Protein AF-A0A378WME3-F1 (afdb_monomer)

Nearest PDB structures (foldseek):
  2o1m-assembly1_A  TM=4.895E-01  e=8.293E-02  Bacillus subtilis
  6h20-assembly1_A  TM=3.999E-01  e=3.604E-02  Mycobacterium tuberculosis H37Rv
  2o1m-assembly2_B  TM=4.824E-01  e=1.299E-01  Bacillus subtilis
  4c0r-assembly1_A  TM=4.795E-01  e=1.908E-01  Streptococcus mutans
  4eq9-assembly1_A  TM=4.541E-01  e=3.187E-01  Streptococcus pneumoniae str. Canada MDR_19A

Radius of gyration: 25.71 Å; Cα contacts (8 Å, |Δi|>4): 220; chains: 1; bounding box: 62×49×94 Å

Sequence (208 aa):
MFPVAVLSVVAALLGLLYLDYVVDPQRNLHDFPIALVNQDVGETLGAPGQQKQVNFGDQVAEGLRSAVPADQIDLRALGLPEAQQQMQNGQVYGAVVIPSDFSKRLGILGVGSVIPGDIERPIITLMTNPRSGTYATQIVVRFGNEALPQINDKVGQQLIEQVRAQLTPAPGGPPAPNCPVRPASPSRNRYRFWCRSSIPCPADRARA

InterPro domains:
  IPR051328 Type VII Secretion & ABC Transporter Permease [PTHR43077] (4-164)

Structure (mmCIF, N/CA/C/O backbone):
data_AF-A0A378WME3-F1
#
_entry.id   AF-A0A378WME3-F1
#
loop_
_atom_site.group_PDB
_atom_site.id
_atom_site.type_symbol
_atom_site.label_atom_id
_atom_site.label_alt_id
_atom_site.label_comp_id
_atom_site.label_asym_id
_atom_site.label_entity_id
_atom_site.label_seq_id
_atom_site.pdbx_PDB_ins_code
_atom_site.Cartn_x
_atom_site.Cartn_y
_atom_site.Cartn_z
_atom_site.occupancy
_atom_site.B_iso_or_equiv
_atom_site.auth_seq_id
_atom_site.auth_comp_id
_atom_site.auth_asym_id
_atom_site.auth_atom_id
_atom_site.pdbx_PDB_model_num
ATOM 1 N N . MET A 1 1 ? 26.944 15.856 -46.352 1.00 71.25 1 MET A N 1
ATOM 2 C CA . MET A 1 1 ? 25.567 16.185 -45.912 1.00 71.25 1 MET A CA 1
ATOM 3 C C . MET A 1 1 ? 24.764 14.950 -45.509 1.00 71.25 1 MET A C 1
ATOM 5 O O . MET A 1 1 ? 24.291 14.923 -44.384 1.00 71.25 1 MET A O 1
ATOM 9 N N . PHE A 1 2 ? 24.672 13.906 -46.344 1.00 86.19 2 PHE A N 1
ATOM 10 C CA . PHE A 1 2 ? 23.934 12.667 -46.028 1.00 86.19 2 PHE A CA 1
ATOM 11 C C . PHE A 1 2 ? 24.264 12.003 -44.666 1.00 86.19 2 PHE A C 1
ATOM 13 O O . PHE A 1 2 ? 23.329 11.761 -43.908 1.00 86.19 2 PHE A O 1
ATOM 20 N N . PRO A 1 3 ? 25.538 11.778 -44.273 1.00 89.94 3 PRO A N 1
ATOM 21 C CA . PRO A 1 3 ? 25.836 11.125 -42.991 1.00 89.94 3 PRO A CA 1
ATOM 22 C C . PRO A 1 3 ? 25.416 11.963 -41.776 1.00 89.94 3 PRO A C 1
ATOM 24 O O . PRO A 1 3 ? 24.968 11.415 -40.777 1.00 89.94 3 PRO A O 1
ATOM 27 N N . VAL A 1 4 ? 25.498 13.294 -41.872 1.00 94.50 4 VAL A N 1
ATOM 28 C CA . VAL A 1 4 ? 25.067 14.200 -40.796 1.00 94.50 4 VAL A CA 1
ATOM 29 C C . VAL A 1 4 ? 23.548 14.164 -40.645 1.00 94.50 4 VAL A C 1
ATOM 31 O O . VAL A 1 4 ? 23.059 14.058 -39.529 1.00 94.50 4 VAL A O 1
ATOM 34 N N . ALA A 1 5 ? 22.805 14.172 -41.756 1.00 94.25 5 ALA A N 1
ATOM 35 C CA . ALA A 1 5 ? 21.347 14.077 -41.726 1.00 94.25 5 ALA A CA 1
ATOM 36 C C . ALA A 1 5 ? 20.870 12.758 -41.097 1.00 94.25 5 ALA A C 1
ATOM 38 O O . ALA A 1 5 ? 19.985 12.774 -40.245 1.00 94.25 5 ALA A O 1
ATOM 39 N N . VAL A 1 6 ? 21.497 11.629 -41.452 1.00 95.31 6 VAL A N 1
ATOM 40 C CA . VAL A 1 6 ? 21.189 10.323 -40.846 1.00 95.31 6 VAL A CA 1
ATOM 41 C C . VAL A 1 6 ? 21.463 10.342 -39.340 1.00 95.31 6 VAL A C 1
ATOM 43 O O . VAL A 1 6 ? 20.604 9.929 -38.566 1.00 95.31 6 VAL A O 1
ATOM 46 N N . LEU A 1 7 ? 22.608 10.879 -38.903 1.00 95.88 7 LEU A N 1
ATOM 47 C CA . LEU A 1 7 ? 22.937 10.985 -37.477 1.00 95.88 7 LEU A CA 1
ATOM 48 C C . LEU A 1 7 ? 21.955 11.877 -36.711 1.00 95.88 7 LEU A C 1
ATOM 50 O O . LEU A 1 7 ? 21.532 11.508 -35.620 1.00 95.88 7 LEU A O 1
ATOM 54 N N . SER A 1 8 ? 21.558 13.019 -37.276 1.00 95.12 8 SER A N 1
ATOM 55 C CA . SER A 1 8 ? 20.577 13.910 -36.652 1.00 95.12 8 SER A CA 1
ATOM 56 C C . SER A 1 8 ? 19.205 13.251 -36.513 1.00 95.12 8 SER A C 1
ATOM 58 O O . SER A 1 8 ? 18.577 13.381 -35.465 1.00 95.12 8 SER A O 1
ATOM 60 N N . VAL A 1 9 ? 18.757 12.506 -37.529 1.00 96.56 9 VAL A N 1
ATOM 61 C CA . VAL A 1 9 ? 17.487 11.766 -37.476 1.00 96.56 9 VAL A CA 1
ATOM 62 C C . VAL A 1 9 ? 17.547 10.659 -36.427 1.00 96.56 9 VAL A C 1
ATOM 64 O O . VAL A 1 9 ? 16.640 10.556 -35.608 1.00 96.56 9 VAL A O 1
ATOM 67 N N . VAL A 1 10 ? 18.625 9.871 -36.392 1.00 96.81 10 VAL A N 1
ATOM 68 C CA . VAL A 1 10 ? 18.798 8.813 -35.384 1.00 96.81 10 VAL A CA 1
ATOM 69 C C . VAL A 1 10 ? 18.865 9.401 -33.973 1.00 96.81 10 VAL A C 1
ATOM 71 O O . VAL A 1 10 ? 18.204 8.889 -33.074 1.00 96.81 10 VAL A O 1
ATOM 74 N N . ALA A 1 11 ? 19.598 10.499 -33.769 1.00 95.81 11 ALA A N 1
ATOM 75 C CA . ALA A 1 11 ? 19.679 11.170 -32.473 1.00 95.81 11 ALA A CA 1
ATOM 76 C C . ALA A 1 11 ? 18.316 11.719 -32.017 1.00 95.81 11 ALA A C 1
ATOM 78 O O . ALA A 1 11 ? 17.945 11.542 -30.858 1.00 95.81 11 ALA A O 1
ATOM 79 N N . ALA A 1 12 ? 17.546 12.332 -32.922 1.00 95.56 12 ALA A N 1
ATOM 80 C CA . ALA A 1 12 ? 16.195 12.802 -32.625 1.00 95.56 12 ALA A CA 1
ATOM 81 C C . ALA A 1 12 ? 15.245 11.639 -32.295 1.00 95.56 12 ALA A C 1
ATOM 83 O O . ALA A 1 12 ? 14.499 11.722 -31.324 1.00 95.56 12 ALA A O 1
ATOM 84 N N . LEU A 1 13 ? 15.311 10.536 -33.049 1.00 95.31 13 LEU A N 1
ATOM 85 C CA . LEU A 1 13 ? 14.522 9.330 -32.783 1.00 95.31 13 LEU A CA 1
ATOM 86 C C . LEU A 1 13 ? 14.859 8.715 -31.424 1.00 95.31 13 LEU A C 1
ATOM 88 O O . LEU A 1 13 ? 13.950 8.387 -30.672 1.00 95.31 13 LEU A O 1
ATOM 92 N N . LEU A 1 14 ? 16.143 8.604 -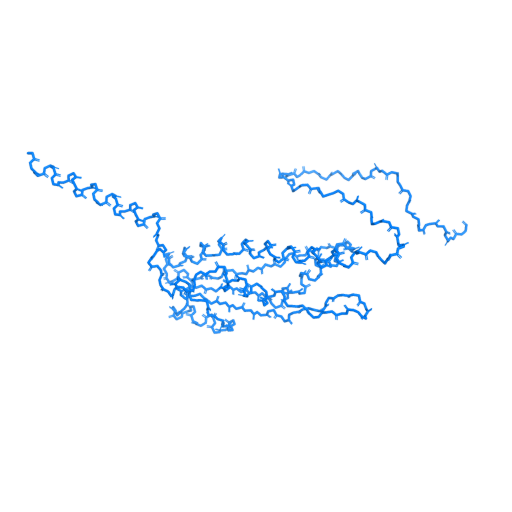31.075 1.00 94.75 14 LEU A N 1
ATOM 93 C CA . LEU A 1 14 ? 16.563 8.121 -29.758 1.00 94.75 14 LEU A CA 1
ATOM 94 C C . LEU A 1 14 ? 16.071 9.040 -28.634 1.00 94.75 14 LEU A C 1
ATOM 96 O O . LEU A 1 14 ? 15.616 8.547 -27.606 1.00 94.75 14 LEU A O 1
ATOM 100 N N . GLY A 1 15 ? 16.117 10.360 -28.838 1.00 94.06 15 GLY A N 1
ATOM 101 C CA . GLY A 1 15 ? 15.578 11.332 -27.886 1.00 94.06 15 GLY A CA 1
ATOM 102 C C . GLY A 1 15 ? 14.067 11.190 -27.688 1.00 94.06 15 GLY A C 1
ATOM 103 O O . GLY A 1 15 ? 13.598 11.204 -26.552 1.00 94.06 15 GLY A O 1
ATOM 104 N N . LEU A 1 16 ? 13.315 10.996 -28.775 1.00 92.50 16 LEU A N 1
ATOM 105 C CA . LEU A 1 16 ? 11.870 10.763 -28.725 1.00 92.50 16 LEU A CA 1
ATOM 106 C C . LEU A 1 16 ? 11.531 9.438 -28.036 1.00 92.50 16 LEU A C 1
ATOM 108 O O . LEU A 1 16 ? 10.687 9.433 -27.149 1.00 92.50 16 LEU A O 1
ATOM 112 N N . LEU A 1 17 ? 12.221 8.347 -28.382 1.00 86.94 17 LEU A N 1
ATOM 113 C CA . LEU A 1 17 ? 12.033 7.038 -27.744 1.00 86.94 17 LEU A CA 1
ATOM 114 C C . LEU A 1 17 ? 12.351 7.082 -26.244 1.00 86.94 17 LEU A C 1
ATOM 116 O O . LEU A 1 17 ? 11.631 6.496 -25.441 1.00 86.94 17 LEU A O 1
ATOM 120 N N . TYR A 1 18 ? 13.413 7.794 -25.854 1.00 87.12 18 TYR A N 1
ATOM 121 C CA . TYR A 1 18 ? 13.754 7.979 -24.446 1.00 87.12 18 TYR A CA 1
ATOM 122 C C . TYR A 1 18 ? 12.677 8.778 -23.704 1.00 87.12 18 TYR A C 1
ATOM 124 O O . TYR A 1 18 ? 12.271 8.385 -22.613 1.00 87.12 18 TYR A O 1
ATOM 132 N N . LEU A 1 19 ? 12.201 9.883 -24.288 1.00 85.75 19 LEU A N 1
ATOM 133 C CA . LEU A 1 19 ? 11.174 10.713 -23.664 1.00 85.75 19 LEU A CA 1
ATOM 134 C C . LEU A 1 19 ? 9.846 9.957 -23.533 1.00 85.75 19 LEU A C 1
ATOM 136 O O . LEU A 1 19 ? 9.232 10.015 -22.475 1.00 85.75 19 LEU A O 1
ATOM 140 N N . ASP A 1 20 ? 9.445 9.213 -24.562 1.00 80.88 20 ASP A N 1
ATOM 141 C CA . ASP A 1 20 ? 8.235 8.383 -24.556 1.00 80.88 20 ASP A CA 1
ATOM 142 C C . ASP A 1 20 ? 8.290 7.315 -23.450 1.00 80.88 20 ASP A C 1
ATOM 144 O O . ASP A 1 20 ? 7.384 7.221 -22.621 1.00 80.88 20 ASP A O 1
ATOM 148 N N . TYR A 1 21 ? 9.420 6.606 -23.334 1.00 74.75 21 TYR A N 1
ATOM 149 C CA . TYR A 1 21 ? 9.657 5.634 -22.261 1.00 74.75 21 TYR A CA 1
ATOM 150 C C . TYR A 1 21 ? 9.599 6.254 -20.853 1.00 74.75 21 TYR A C 1
ATOM 152 O O . TYR A 1 21 ? 9.127 5.623 -19.907 1.00 74.75 21 TYR A O 1
ATOM 160 N N . VAL A 1 22 ? 10.089 7.486 -20.686 1.00 73.88 22 VAL A N 1
ATOM 161 C CA . VAL A 1 22 ? 10.095 8.181 -19.387 1.00 73.88 22 VAL A CA 1
ATOM 162 C C . VAL A 1 22 ? 8.716 8.736 -19.020 1.00 73.88 22 VAL A C 1
ATOM 164 O O . VAL A 1 22 ? 8.388 8.790 -17.832 1.00 73.88 22 VAL A O 1
ATOM 167 N N . VAL A 1 23 ? 7.922 9.164 -20.006 1.00 73.06 23 VAL A N 1
ATOM 168 C CA . VAL A 1 23 ? 6.613 9.796 -19.783 1.00 73.06 23 VAL A CA 1
ATOM 169 C C . VAL A 1 23 ? 5.577 8.788 -19.293 1.00 73.06 23 VAL A C 1
ATOM 171 O O . VAL A 1 23 ? 4.808 9.126 -18.393 1.00 73.06 23 VAL A O 1
ATOM 174 N N . ASP A 1 24 ? 5.566 7.565 -19.826 1.00 64.69 24 ASP A N 1
ATOM 175 C CA . ASP A 1 24 ? 4.564 6.563 -19.449 1.00 64.69 24 ASP A CA 1
ATOM 176 C C . ASP A 1 24 ? 5.118 5.125 -19.457 1.00 64.69 24 ASP A C 1
ATOM 178 O O . ASP A 1 24 ? 4.789 4.315 -20.328 1.00 64.69 24 ASP A O 1
ATOM 182 N N . PRO A 1 25 ? 5.956 4.762 -18.467 1.00 61.66 25 PRO A N 1
ATOM 183 C CA . PRO A 1 25 ? 6.471 3.400 -18.348 1.00 61.66 25 PRO A CA 1
ATOM 184 C C . PRO A 1 25 ? 5.379 2.375 -17.984 1.00 61.66 25 PRO A C 1
ATOM 186 O O . PRO A 1 25 ? 5.650 1.176 -18.011 1.00 61.66 25 PRO A O 1
ATOM 189 N N . GLN A 1 26 ? 4.169 2.824 -17.618 1.00 61.88 26 GLN A N 1
ATOM 190 C CA . GLN A 1 26 ? 3.081 1.971 -17.128 1.00 61.88 26 GLN A CA 1
ATOM 191 C C . GLN A 1 26 ? 2.176 1.435 -18.236 1.00 61.88 26 GLN A C 1
ATOM 193 O O . GLN A 1 26 ? 1.565 0.389 -18.050 1.00 61.88 26 GLN A O 1
ATOM 198 N N . ARG A 1 27 ? 2.150 2.061 -19.419 1.00 62.97 27 ARG A N 1
ATOM 199 C CA . ARG A 1 27 ? 1.374 1.565 -20.573 1.00 62.97 27 ARG A CA 1
ATOM 200 C C . ARG A 1 27 ? 1.662 0.114 -20.971 1.00 62.97 27 ARG A C 1
ATOM 202 O O . ARG A 1 27 ? 0.825 -0.502 -21.619 1.00 62.97 27 ARG A O 1
ATOM 209 N N . ASN A 1 28 ? 2.834 -0.402 -20.602 1.00 64.50 28 ASN A N 1
ATOM 210 C CA . ASN A 1 28 ? 3.269 -1.771 -20.885 1.00 64.50 28 ASN A CA 1
ATOM 211 C C . ASN A 1 28 ? 3.407 -2.633 -19.618 1.00 64.50 28 ASN A C 1
ATOM 213 O O . ASN A 1 28 ? 3.983 -3.721 -19.683 1.00 64.50 28 ASN A O 1
ATOM 217 N N . LEU A 1 29 ? 2.947 -2.154 -18.457 1.00 71.25 29 LEU A N 1
ATOM 218 C CA . LEU A 1 29 ? 2.804 -3.015 -17.290 1.00 71.25 29 LEU A CA 1
ATOM 219 C C . LEU A 1 29 ? 1.592 -3.907 -17.527 1.00 71.25 29 LEU A C 1
ATOM 221 O O . LEU A 1 29 ? 0.475 -3.415 -17.630 1.00 71.25 29 LEU A O 1
ATOM 225 N N . HIS A 1 30 ? 1.830 -5.208 -17.615 1.00 77.12 30 HIS A N 1
ATOM 226 C CA . HIS A 1 30 ? 0.776 -6.208 -17.652 1.00 77.12 30 HIS A CA 1
ATOM 227 C C . HIS A 1 30 ? 0.955 -7.132 -16.458 1.00 77.12 30 HIS A C 1
ATOM 229 O O . HIS A 1 30 ? 2.063 -7.623 -16.219 1.00 77.12 30 HIS A O 1
ATOM 235 N N . ASP A 1 31 ? -0.126 -7.323 -15.704 1.00 81.81 31 ASP A N 1
ATOM 236 C CA . ASP A 1 31 ? -0.206 -8.266 -14.586 1.00 81.81 31 ASP A CA 1
ATOM 237 C C . ASP A 1 31 ? 0.889 -8.079 -13.518 1.00 81.81 31 ASP A C 1
ATOM 239 O O . ASP A 1 31 ? 1.416 -9.054 -12.979 1.00 81.81 31 ASP A O 1
ATOM 243 N N . PHE A 1 32 ? 1.276 -6.835 -13.199 1.00 89.25 32 PHE A N 1
ATOM 244 C CA . PHE A 1 32 ? 2.352 -6.586 -12.237 1.00 89.25 32 PHE A CA 1
ATOM 245 C C . PHE A 1 32 ? 1.926 -7.018 -10.818 1.00 89.25 32 PHE A C 1
ATOM 247 O O . PHE A 1 32 ? 1.035 -6.392 -10.236 1.00 89.25 32 PHE A O 1
ATOM 254 N N . PRO A 1 33 ? 2.544 -8.058 -10.222 1.00 92.69 33 PRO A N 1
ATOM 255 C CA . PRO A 1 33 ? 1.991 -8.702 -9.038 1.00 92.69 33 PRO A CA 1
ATOM 256 C C . PRO A 1 33 ? 2.337 -7.951 -7.747 1.00 92.69 33 PRO A C 1
ATOM 258 O O . PRO A 1 33 ? 3.508 -7.820 -7.362 1.00 92.69 33 PRO A O 1
ATOM 261 N N . ILE A 1 34 ? 1.298 -7.512 -7.035 1.00 93.88 34 ILE A N 1
ATOM 262 C CA . ILE A 1 34 ? 1.382 -6.875 -5.717 1.00 93.88 34 ILE A CA 1
ATOM 263 C C . ILE A 1 34 ? 0.519 -7.662 -4.729 1.00 93.88 34 ILE A C 1
ATOM 265 O O . ILE A 1 34 ? -0.647 -7.962 -4.982 1.00 93.88 34 ILE A O 1
ATOM 269 N N . ALA A 1 35 ? 1.086 -7.983 -3.569 1.00 95.88 35 ALA A N 1
ATOM 270 C CA . ALA A 1 35 ? 0.344 -8.631 -2.500 1.00 95.88 35 ALA A CA 1
ATOM 271 C C . ALA A 1 35 ? -0.543 -7.624 -1.756 1.00 95.88 35 ALA A C 1
ATOM 273 O O . ALA A 1 35 ? -0.104 -6.543 -1.363 1.00 95.88 35 ALA A O 1
ATOM 274 N N . LEU A 1 36 ? -1.781 -8.013 -1.495 1.00 95.88 36 LEU A N 1
ATOM 275 C CA . LEU A 1 36 ? -2.713 -7.326 -0.620 1.00 95.88 36 LEU A CA 1
ATOM 276 C C . LEU A 1 36 ? -2.936 -8.195 0.615 1.00 95.88 36 LEU A C 1
ATOM 278 O O . LEU A 1 36 ? -3.523 -9.273 0.535 1.00 95.88 36 LEU A O 1
ATOM 282 N N . VAL A 1 37 ? -2.457 -7.721 1.760 1.00 96.62 37 VAL A N 1
ATOM 283 C CA . VAL A 1 37 ? -2.547 -8.424 3.037 1.00 96.62 37 VAL A CA 1
ATOM 284 C C . VAL A 1 37 ? -3.518 -7.669 3.931 1.00 96.62 37 VAL A C 1
ATOM 286 O O . VAL A 1 37 ? -3.183 -6.611 4.465 1.00 96.62 37 VAL A O 1
ATOM 289 N N . ASN A 1 38 ? -4.716 -8.224 4.110 1.00 96.25 38 ASN A N 1
ATOM 290 C CA . ASN A 1 38 ? -5.673 -7.721 5.087 1.00 96.25 38 ASN A CA 1
ATOM 291 C C . ASN A 1 38 ? -5.619 -8.571 6.362 1.00 96.25 38 ASN A C 1
ATOM 293 O O . ASN A 1 38 ? -5.968 -9.749 6.329 1.00 96.25 38 ASN A O 1
ATOM 297 N N . GLN A 1 39 ? -5.164 -7.987 7.472 1.00 95.25 39 GLN A N 1
ATOM 298 C CA . GLN A 1 39 ? -5.186 -8.635 8.788 1.00 95.25 39 GLN A CA 1
ATOM 299 C C . GLN A 1 39 ? -6.280 -8.074 9.701 1.00 95.25 39 GLN A C 1
ATOM 301 O O . GLN A 1 39 ? -6.398 -8.531 10.839 1.00 95.25 39 GLN A O 1
ATOM 306 N N . ASP A 1 40 ? -7.034 -7.075 9.237 1.00 94.44 40 ASP A N 1
ATOM 307 C CA . ASP A 1 40 ? -8.048 -6.391 10.027 1.00 94.44 40 ASP A CA 1
ATOM 308 C C . ASP A 1 40 ? -9.182 -7.344 10.398 1.00 94.44 40 ASP A C 1
ATOM 310 O O . ASP A 1 40 ? -9.790 -7.992 9.545 1.00 94.44 40 ASP A O 1
ATOM 314 N N . VAL A 1 41 ? -9.473 -7.414 11.694 1.00 92.19 41 VAL A N 1
ATOM 315 C CA . VAL A 1 41 ? -10.528 -8.284 12.235 1.00 92.19 41 VAL A CA 1
ATOM 316 C C . VAL A 1 41 ? -11.880 -7.573 12.330 1.00 92.19 41 VAL A C 1
ATOM 318 O O . VAL A 1 41 ? -12.872 -8.184 12.728 1.00 92.19 41 VAL A O 1
ATOM 321 N N . GLY A 1 42 ? -11.919 -6.286 11.979 1.00 90.06 42 GLY A N 1
ATOM 322 C CA . GLY A 1 42 ? -13.085 -5.435 12.162 1.00 90.06 42 GLY A CA 1
ATOM 323 C C . GLY A 1 42 ? -13.252 -4.952 13.605 1.00 90.06 42 GLY A C 1
ATOM 324 O O . GLY A 1 42 ? -12.519 -5.327 14.523 1.00 90.06 42 GLY A O 1
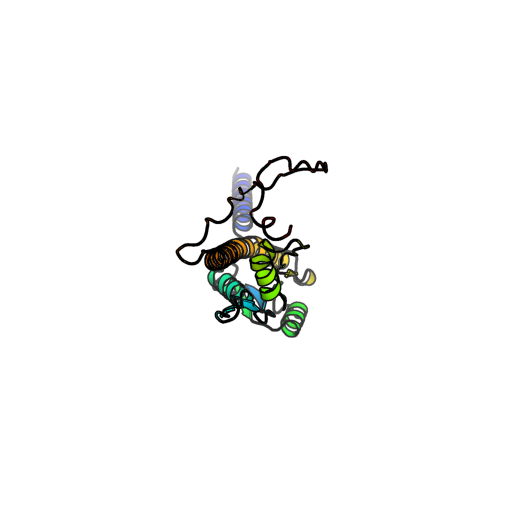ATOM 325 N N . GLU A 1 43 ? -14.233 -4.081 13.802 1.00 89.38 43 GLU A N 1
ATOM 326 C CA . GLU A 1 43 ? -14.611 -3.515 15.094 1.00 89.38 43 GLU A CA 1
ATOM 327 C C . GLU A 1 43 ? -16.136 -3.417 15.191 1.00 89.38 43 GLU A C 1
ATOM 329 O O . GLU A 1 43 ? -16.842 -3.334 14.185 1.00 89.38 43 GLU A O 1
ATOM 334 N N . THR A 1 44 ? -16.665 -3.433 16.410 1.00 86.75 44 THR A N 1
ATOM 335 C CA . THR A 1 44 ? -18.087 -3.184 16.649 1.00 86.75 44 THR A CA 1
ATOM 336 C C . THR A 1 44 ? -18.275 -1.747 17.119 1.00 86.75 44 THR A C 1
ATOM 338 O O . THR A 1 44 ? -17.812 -1.375 18.193 1.00 86.75 44 THR A O 1
ATOM 341 N N . LEU A 1 45 ? -18.970 -0.931 16.323 1.00 80.12 45 LEU A N 1
ATOM 342 C CA . LEU A 1 45 ? -19.223 0.482 16.622 1.00 80.12 45 LEU A CA 1
ATOM 343 C C . LEU A 1 45 ? -20.706 0.750 16.864 1.00 80.12 45 LEU A C 1
ATOM 345 O O . LEU A 1 45 ? -21.567 0.145 16.231 1.00 80.12 45 LEU A O 1
ATOM 349 N N . GLY A 1 46 ? -21.004 1.701 17.747 1.00 73.19 46 GLY A N 1
ATOM 350 C CA . GLY A 1 46 ? -22.363 2.172 18.018 1.00 73.19 46 GLY A CA 1
ATOM 351 C C . GLY A 1 46 ? -22.683 2.265 19.508 1.00 73.19 46 GLY A C 1
ATOM 352 O O . GLY A 1 46 ? -21.935 1.788 20.361 1.00 73.19 46 GLY A O 1
ATOM 353 N N . ALA A 1 47 ? -23.813 2.896 19.823 1.00 67.69 47 ALA A N 1
ATOM 354 C CA . ALA A 1 47 ? -24.309 2.989 21.192 1.00 67.69 47 ALA A CA 1
ATOM 355 C C . ALA A 1 47 ? -24.729 1.603 21.730 1.00 67.69 47 ALA A C 1
ATOM 357 O O . ALA A 1 47 ? -25.072 0.712 20.942 1.00 67.69 47 ALA A O 1
ATOM 358 N N . PRO A 1 48 ? -24.762 1.402 23.062 1.00 67.00 48 PRO A N 1
ATOM 359 C CA . PRO A 1 48 ? -25.336 0.198 23.659 1.00 67.00 48 PRO A CA 1
ATOM 360 C C . PRO A 1 48 ? -26.751 -0.057 23.109 1.00 67.00 48 PRO A C 1
ATOM 362 O O . PRO A 1 48 ? -27.632 0.788 23.246 1.00 67.00 48 PRO A O 1
ATOM 365 N N . GLY A 1 49 ? -26.957 -1.199 22.442 1.00 69.44 49 GLY A N 1
ATOM 366 C CA . GLY A 1 49 ? -28.227 -1.559 21.790 1.00 69.44 49 GLY A CA 1
ATOM 367 C C . GLY A 1 49 ? -28.348 -1.217 20.294 1.00 69.44 49 GLY A C 1
ATOM 368 O O . GLY A 1 49 ? -29.312 -1.647 19.670 1.00 69.44 49 GLY A O 1
ATOM 369 N N . GLN A 1 50 ? -27.383 -0.507 19.695 1.00 74.12 50 GLN A N 1
ATOM 370 C CA . GLN A 1 50 ? -27.300 -0.227 18.246 1.00 74.12 50 GLN A CA 1
ATOM 371 C C . GLN A 1 50 ? -25.895 -0.521 17.696 1.00 74.12 50 GLN A C 1
ATOM 373 O O . GLN A 1 50 ? -25.331 0.234 16.905 1.00 74.12 50 GLN A O 1
ATOM 378 N N . GLN A 1 51 ? -25.301 -1.613 18.164 1.00 80.25 51 GLN A N 1
ATOM 379 C CA . GLN A 1 51 ? -23.973 -2.038 17.747 1.00 80.25 51 GLN A CA 1
ATOM 380 C C . GLN A 1 51 ? -24.008 -2.570 16.311 1.00 80.25 51 GLN A C 1
ATOM 382 O O . GLN A 1 51 ? -24.793 -3.459 15.983 1.00 80.25 51 GLN A O 1
ATOM 387 N N . LYS A 1 52 ? -23.137 -2.032 15.459 1.00 83.31 52 LYS A N 1
ATOM 388 C CA . LYS A 1 52 ? -22.923 -2.476 14.086 1.00 83.31 52 LYS A CA 1
ATOM 389 C C . LYS A 1 52 ? -21.489 -2.962 13.937 1.00 83.31 52 LYS A C 1
ATOM 391 O O . LYS A 1 52 ? -20.545 -2.255 14.285 1.00 83.31 52 LYS A O 1
ATOM 396 N N . GLN A 1 53 ? -21.332 -4.153 13.371 1.00 86.88 53 GLN A N 1
ATOM 397 C CA . GLN A 1 53 ? -20.023 -4.653 12.980 1.00 86.88 53 GLN A CA 1
ATOM 398 C C . GLN A 1 53 ? -19.548 -3.913 11.726 1.00 86.88 53 GLN A C 1
ATOM 400 O O . GLN A 1 53 ? -20.272 -3.821 10.731 1.00 86.88 53 GLN A O 1
ATOM 405 N N . VAL A 1 54 ? -18.344 -3.356 11.791 1.00 87.50 54 VAL A N 1
ATOM 406 C CA . VAL A 1 54 ? -17.692 -2.656 10.688 1.00 87.50 54 VAL A CA 1
ATOM 407 C C . VAL A 1 54 ? -16.313 -3.259 10.449 1.00 87.50 54 VAL A C 1
ATOM 409 O O . VAL A 1 54 ? -15.584 -3.552 11.390 1.00 87.50 54 VAL A O 1
ATOM 412 N N . ASN A 1 55 ? -15.950 -3.439 9.183 1.00 91.75 55 ASN A N 1
ATOM 413 C CA . ASN A 1 55 ? -14.592 -3.795 8.787 1.00 91.75 55 ASN A CA 1
ATOM 414 C C . ASN A 1 55 ? -14.105 -2.758 7.777 1.00 91.75 55 ASN A C 1
ATOM 416 O O . ASN A 1 55 ? -14.557 -2.723 6.630 1.00 91.75 55 ASN A O 1
ATOM 420 N N . PHE A 1 56 ? -13.255 -1.843 8.230 1.00 90.62 56 PHE A N 1
ATOM 421 C CA . PHE A 1 56 ? -12.644 -0.835 7.376 1.00 90.62 56 PHE A CA 1
ATOM 422 C C . PHE A 1 56 ? -11.495 -1.412 6.547 1.00 90.62 56 PHE A C 1
ATOM 424 O O . PHE A 1 56 ? -11.272 -0.933 5.440 1.00 90.62 56 PHE A O 1
ATOM 431 N N . GLY A 1 57 ? -10.800 -2.448 7.021 1.00 92.38 57 GLY A N 1
ATOM 432 C CA . GLY A 1 57 ? -9.771 -3.136 6.248 1.00 92.38 57 GLY A CA 1
ATOM 433 C C . GLY A 1 57 ? -10.326 -3.773 4.978 1.00 92.38 57 GLY A C 1
ATOM 434 O O . GLY A 1 57 ? -9.736 -3.612 3.913 1.00 92.38 57 GLY A O 1
ATOM 435 N N . ASP A 1 58 ? -11.510 -4.388 5.044 1.00 93.31 58 ASP A N 1
ATOM 436 C CA . ASP A 1 58 ? -12.189 -4.922 3.852 1.00 93.31 58 ASP A CA 1
ATOM 437 C C . ASP A 1 58 ? -12.563 -3.810 2.861 1.00 93.31 58 ASP A C 1
ATOM 439 O O . ASP A 1 58 ? -12.417 -3.969 1.651 1.00 93.31 58 ASP A O 1
ATOM 443 N N . GLN A 1 59 ? -12.984 -2.646 3.364 1.00 91.00 59 GLN A N 1
ATOM 444 C CA . GLN A 1 59 ? -13.306 -1.485 2.525 1.00 91.00 59 GLN A CA 1
ATOM 445 C C . GLN A 1 59 ? -12.061 -0.900 1.852 1.00 91.00 59 GLN A C 1
ATOM 447 O O . GLN A 1 59 ? -12.116 -0.511 0.687 1.00 91.00 59 GLN A O 1
ATOM 452 N N . VAL A 1 60 ? -10.926 -0.867 2.557 1.00 92.00 60 VAL A N 1
ATOM 453 C CA . VAL A 1 60 ? -9.624 -0.498 1.985 1.00 92.00 60 VAL A CA 1
ATOM 454 C C . VAL A 1 60 ? -9.212 -1.510 0.918 1.00 92.00 60 VAL A C 1
ATOM 456 O O . VAL A 1 60 ? -8.796 -1.108 -0.166 1.00 92.00 60 VAL A O 1
ATOM 459 N N . ALA A 1 61 ? -9.345 -2.808 1.196 1.00 92.88 61 ALA A N 1
ATOM 460 C CA . ALA A 1 61 ? -8.984 -3.876 0.272 1.00 92.88 61 ALA A CA 1
ATOM 461 C C . ALA A 1 61 ? -9.805 -3.811 -1.026 1.00 92.88 61 ALA A C 1
ATOM 463 O O . ALA A 1 61 ? -9.241 -3.868 -2.118 1.00 92.88 61 ALA A O 1
ATOM 464 N N . GLU A 1 62 ? -11.118 -3.618 -0.921 1.00 91.25 62 GLU A N 1
ATOM 465 C CA . GLU A 1 62 ? -12.002 -3.444 -2.077 1.00 91.25 62 GLU A CA 1
ATOM 466 C C . GLU A 1 62 ? -11.751 -2.110 -2.799 1.00 91.25 62 GLU A C 1
ATOM 468 O O . GLU A 1 62 ? -11.755 -2.023 -4.029 1.00 91.25 62 GLU A O 1
ATOM 473 N N . GLY A 1 63 ? -11.447 -1.056 -2.039 1.00 89.44 63 GLY A N 1
ATOM 474 C CA . GLY A 1 63 ? -11.012 0.230 -2.572 1.00 89.44 63 GLY A CA 1
ATOM 475 C C . GLY A 1 63 ? -9.752 0.109 -3.430 1.00 89.44 63 GLY A C 1
ATOM 476 O O . GLY A 1 63 ? -9.713 0.669 -4.520 1.00 89.44 63 GLY A O 1
ATOM 477 N N . LEU A 1 64 ? -8.757 -0.666 -2.984 1.00 90.06 64 LEU A N 1
ATOM 478 C CA . LEU A 1 64 ? -7.541 -0.948 -3.755 1.00 90.06 64 LEU A CA 1
ATOM 479 C C . LEU A 1 64 ? -7.852 -1.724 -5.035 1.00 90.06 64 LEU A C 1
ATOM 481 O O . LEU A 1 64 ? -7.342 -1.369 -6.090 1.00 90.06 64 LEU A O 1
ATOM 485 N N . ARG A 1 65 ? -8.711 -2.748 -4.961 1.00 88.81 65 ARG A N 1
ATOM 486 C CA . ARG A 1 65 ? -9.110 -3.545 -6.135 1.00 88.81 65 ARG A CA 1
ATOM 487 C C . ARG A 1 65 ? -9.847 -2.725 -7.189 1.00 88.81 65 ARG A C 1
ATOM 489 O O . ARG A 1 65 ? -9.658 -2.955 -8.373 1.00 88.81 65 ARG A O 1
ATOM 496 N N . SER A 1 66 ? -10.684 -1.786 -6.758 1.00 85.88 66 SER A N 1
ATOM 497 C CA . SER A 1 66 ? -11.500 -0.959 -7.654 1.00 85.88 66 SER A CA 1
ATOM 498 C C . SER A 1 66 ? -10.777 0.277 -8.190 1.00 85.88 66 SER A C 1
ATOM 500 O O . SER A 1 66 ? -11.110 0.751 -9.273 1.00 85.88 66 SER A O 1
ATOM 502 N N . ALA A 1 67 ? -9.809 0.821 -7.447 1.00 80.75 67 ALA A N 1
ATOM 503 C CA . ALA A 1 67 ? -9.048 1.999 -7.865 1.00 80.75 67 ALA A CA 1
ATOM 504 C C . ALA A 1 67 ? -8.005 1.688 -8.947 1.00 80.75 67 ALA A C 1
ATOM 506 O O . ALA A 1 67 ? -7.484 2.609 -9.574 1.00 80.75 67 ALA A O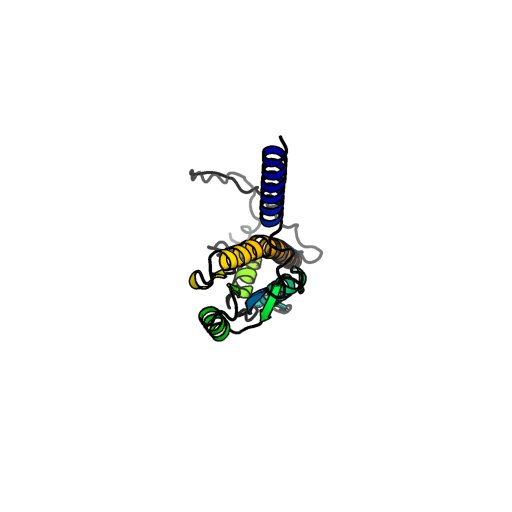 1
ATOM 507 N N . VAL A 1 68 ? -7.676 0.412 -9.144 1.00 80.00 68 VAL A N 1
ATOM 508 C CA . VAL A 1 68 ? -6.508 0.002 -9.916 1.00 80.00 68 VAL A CA 1
ATOM 509 C C . VAL A 1 68 ? -6.953 -0.792 -11.145 1.00 80.00 68 VAL A C 1
ATOM 511 O O . VAL A 1 68 ? -7.736 -1.733 -11.004 1.00 80.00 68 VAL A O 1
ATOM 514 N N . PRO A 1 69 ? -6.467 -0.446 -12.350 1.00 77.75 69 PRO A N 1
ATOM 515 C CA . PRO A 1 69 ? -6.751 -1.214 -13.555 1.00 77.75 69 PRO A CA 1
ATOM 516 C C . PRO A 1 69 ? -6.189 -2.637 -13.421 1.00 77.75 69 PRO A C 1
ATOM 518 O O . PRO A 1 69 ? -4.980 -2.827 -13.264 1.00 77.75 69 PRO A O 1
ATOM 521 N N . ALA A 1 70 ? -7.072 -3.639 -13.461 1.00 76.06 70 ALA A N 1
ATOM 522 C CA . ALA A 1 70 ? -6.703 -5.048 -13.301 1.00 76.06 70 ALA A CA 1
ATOM 523 C C . ALA A 1 70 ? -5.786 -5.563 -14.426 1.00 76.06 70 ALA A C 1
ATOM 525 O O . ALA A 1 70 ? -5.104 -6.563 -14.251 1.00 76.06 70 ALA A O 1
ATOM 526 N N . ASP A 1 71 ? -5.760 -4.875 -15.568 1.00 78.75 71 ASP A N 1
ATOM 527 C CA . ASP A 1 71 ? -4.870 -5.135 -16.700 1.00 78.75 71 ASP A CA 1
ATOM 528 C C . ASP A 1 71 ? -3.415 -4.713 -16.442 1.00 78.75 71 ASP A C 1
ATOM 530 O O . ASP A 1 71 ? -2.511 -5.209 -17.114 1.00 78.75 71 ASP A O 1
ATOM 534 N N . GLN A 1 72 ? -3.179 -3.821 -15.473 1.00 82.44 72 GLN A N 1
ATOM 535 C CA . GLN A 1 72 ? -1.846 -3.293 -15.164 1.00 82.44 72 GLN A CA 1
ATOM 536 C C . GLN A 1 72 ? -1.261 -3.889 -13.887 1.00 82.44 72 GLN A C 1
ATOM 538 O O . GLN A 1 72 ? -0.077 -4.235 -13.848 1.00 82.44 72 GLN A O 1
ATOM 543 N N . ILE A 1 73 ? -2.082 -4.025 -12.842 1.00 88.19 73 ILE A N 1
ATOM 544 C CA . ILE A 1 73 ? -1.654 -4.503 -11.525 1.00 88.19 73 ILE A CA 1
ATOM 545 C C . ILE A 1 73 ? -2.477 -5.724 -11.121 1.00 88.19 73 ILE A C 1
ATOM 547 O O . ILE A 1 73 ? -3.698 -5.657 -10.975 1.00 88.19 73 ILE A O 1
ATOM 551 N N . ASP A 1 74 ? -1.780 -6.816 -10.829 1.00 91.19 74 ASP A N 1
ATOM 552 C CA . ASP A 1 74 ? -2.364 -8.031 -10.270 1.00 91.19 74 ASP A CA 1
ATOM 553 C C . ASP A 1 74 ? -2.328 -7.962 -8.733 1.00 91.19 74 ASP A C 1
ATOM 555 O O . ASP A 1 74 ? -1.302 -8.220 -8.092 1.00 91.19 74 ASP A O 1
ATOM 559 N N . LEU A 1 75 ? -3.457 -7.569 -8.131 1.00 92.81 75 LEU A N 1
ATOM 560 C CA . LEU A 1 75 ? -3.633 -7.514 -6.677 1.00 92.81 75 LEU A CA 1
ATOM 561 C C . LEU A 1 75 ? -4.037 -8.878 -6.102 1.00 92.81 75 LEU A C 1
ATOM 563 O O . LEU A 1 75 ? -5.216 -9.260 -6.076 1.00 92.81 75 LEU A O 1
ATOM 567 N N . ARG A 1 76 ? -3.056 -9.577 -5.527 1.00 94.06 76 ARG A N 1
ATOM 568 C CA . ARG A 1 76 ? -3.238 -10.902 -4.922 1.00 94.06 76 ARG A CA 1
ATOM 569 C C . ARG A 1 76 ? -3.565 -10.789 -3.443 1.00 94.06 76 ARG A C 1
ATOM 571 O O . ARG A 1 76 ? -2.734 -10.323 -2.669 1.00 94.06 76 ARG A O 1
ATOM 578 N N . ALA A 1 77 ? -4.742 -11.253 -3.026 1.00 94.69 77 ALA A N 1
ATOM 579 C CA . ALA A 1 77 ? -5.028 -11.389 -1.597 1.00 94.69 77 ALA A CA 1
ATOM 580 C C . ALA A 1 77 ? -4.226 -12.556 -1.022 1.00 94.69 77 ALA A C 1
ATOM 582 O O . ALA A 1 77 ? -4.458 -13.696 -1.411 1.00 94.69 77 ALA A O 1
ATOM 583 N N . LEU A 1 78 ? -3.308 -12.262 -0.103 1.00 95.88 78 LEU A N 1
ATOM 584 C CA . LEU A 1 78 ? -2.420 -13.246 0.515 1.00 95.88 78 LEU A CA 1
ATOM 585 C C . LEU A 1 78 ? -2.367 -13.035 2.031 1.00 95.88 78 LEU A C 1
ATOM 587 O O . LEU A 1 78 ? -2.576 -11.928 2.533 1.00 95.88 78 LEU A O 1
ATOM 591 N N . GLY A 1 79 ? -2.026 -14.088 2.773 1.00 95.50 79 GLY A N 1
ATOM 592 C CA . GLY A 1 79 ? -1.658 -13.953 4.184 1.00 95.50 79 GLY A CA 1
ATOM 593 C C . GLY A 1 79 ? -0.284 -13.294 4.348 1.00 95.50 79 GLY A C 1
ATOM 594 O O . GLY A 1 79 ? 0.555 -13.373 3.454 1.00 95.50 79 GLY A O 1
ATOM 595 N N . LEU A 1 80 ? -0.004 -12.688 5.508 1.00 94.44 80 LEU A N 1
ATOM 596 C CA . LEU A 1 80 ? 1.295 -12.043 5.761 1.00 94.44 80 LEU A CA 1
ATOM 597 C C . LEU A 1 80 ? 2.504 -12.989 5.568 1.00 94.44 80 LEU A C 1
ATOM 599 O O . LEU A 1 80 ? 3.452 -12.578 4.896 1.00 94.44 80 LEU A O 1
ATOM 603 N N . PRO A 1 81 ? 2.501 -14.240 6.084 1.00 96.06 81 PRO A N 1
ATOM 604 C CA . PRO A 1 81 ? 3.628 -15.156 5.885 1.00 96.06 81 PRO A CA 1
ATOM 605 C C . PRO A 1 81 ? 3.829 -15.524 4.411 1.00 96.06 81 PRO A C 1
ATOM 607 O O . PRO A 1 81 ? 4.955 -15.571 3.922 1.00 96.06 81 PRO A O 1
ATOM 610 N N . GLU A 1 82 ? 2.730 -15.731 3.686 1.00 96.19 82 GLU A N 1
ATOM 611 C CA . GLU A 1 82 ? 2.757 -16.058 2.265 1.00 96.19 82 GLU A CA 1
ATOM 612 C C . GLU A 1 82 ? 3.249 -14.871 1.433 1.00 96.19 82 GLU A C 1
ATOM 614 O O . GLU A 1 82 ? 4.148 -15.035 0.615 1.00 96.19 82 GLU A O 1
ATOM 619 N N . ALA A 1 83 ? 2.751 -13.660 1.689 1.00 95.81 83 ALA A N 1
ATOM 620 C CA . ALA A 1 83 ? 3.223 -12.447 1.028 1.00 95.81 8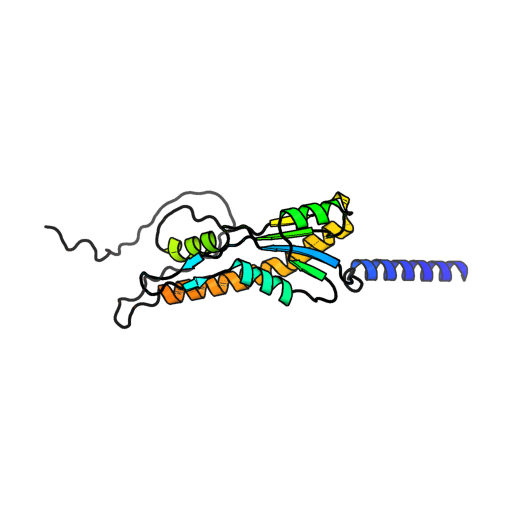3 ALA A CA 1
ATOM 621 C C . ALA A 1 83 ? 4.731 -12.241 1.241 1.00 95.81 83 ALA A C 1
ATOM 623 O O . ALA A 1 83 ? 5.452 -11.916 0.300 1.00 95.81 83 ALA A O 1
ATOM 624 N N . GLN A 1 84 ? 5.238 -12.484 2.454 1.00 94.81 84 GLN A N 1
ATOM 625 C CA . GLN A 1 84 ? 6.673 -12.421 2.740 1.00 94.81 84 GLN A CA 1
ATOM 626 C C . GLN A 1 84 ? 7.472 -13.466 1.959 1.00 94.81 84 GLN A C 1
ATOM 628 O O . GLN A 1 84 ? 8.531 -13.139 1.423 1.00 94.81 84 GLN A O 1
ATOM 633 N N . GLN A 1 85 ? 6.978 -14.701 1.871 1.00 95.50 85 GLN A N 1
ATOM 634 C CA . GLN A 1 85 ? 7.622 -15.766 1.106 1.00 95.50 85 GLN A CA 1
ATOM 635 C C . GLN A 1 85 ? 7.607 -15.469 -0.401 1.00 95.50 85 GLN A C 1
ATOM 637 O O . GLN A 1 85 ? 8.644 -15.557 -1.058 1.00 95.50 85 GLN A O 1
ATOM 642 N N . GLN A 1 86 ? 6.466 -15.049 -0.949 1.00 95.19 86 GLN A N 1
ATOM 643 C CA . GLN A 1 86 ? 6.338 -14.681 -2.358 1.00 95.19 86 GLN A CA 1
ATOM 644 C C . GLN A 1 86 ? 7.216 -13.467 -2.705 1.00 95.19 86 GLN A C 1
ATOM 646 O O . GLN A 1 86 ? 7.842 -13.455 -3.765 1.00 95.19 86 GLN A O 1
ATOM 651 N N . MET A 1 87 ? 7.346 -12.483 -1.803 1.00 93.88 87 MET A N 1
ATOM 652 C CA . MET A 1 87 ? 8.278 -11.359 -1.976 1.00 93.88 87 MET A CA 1
ATOM 653 C C . MET A 1 87 ? 9.734 -11.827 -2.020 1.00 93.88 87 MET A C 1
ATOM 655 O O . MET A 1 87 ? 10.508 -11.334 -2.838 1.00 93.88 87 MET A O 1
ATOM 659 N N . GLN A 1 88 ? 10.122 -12.771 -1.157 1.00 92.31 88 GLN A N 1
ATOM 660 C CA . GLN A 1 88 ? 11.479 -13.334 -1.140 1.00 92.31 88 GLN A CA 1
ATOM 661 C C . GLN A 1 88 ? 11.793 -14.121 -2.414 1.00 92.31 88 GLN A C 1
ATOM 663 O O . GLN A 1 88 ? 12.909 -14.029 -2.921 1.00 92.31 88 GLN A O 1
ATOM 668 N N . ASN A 1 89 ? 10.800 -14.835 -2.944 1.00 92.31 89 ASN A N 1
ATOM 669 C CA . ASN A 1 89 ? 10.914 -15.633 -4.163 1.00 92.31 89 ASN A CA 1
ATOM 670 C C . ASN A 1 89 ? 10.769 -14.807 -5.454 1.00 92.31 89 ASN A C 1
ATOM 672 O O . ASN A 1 89 ? 10.895 -15.362 -6.541 1.00 92.31 89 ASN A O 1
ATOM 676 N N . GLY A 1 90 ? 10.473 -13.506 -5.355 1.00 89.81 90 GLY A N 1
ATOM 677 C CA . GLY A 1 90 ? 10.241 -12.638 -6.514 1.00 89.81 90 GLY A CA 1
ATOM 678 C C . GLY A 1 90 ? 8.928 -12.911 -7.257 1.00 89.81 90 GLY A C 1
ATOM 679 O O . GLY A 1 90 ? 8.796 -12.518 -8.410 1.00 89.81 90 GLY A O 1
ATOM 680 N N . GLN A 1 91 ? 7.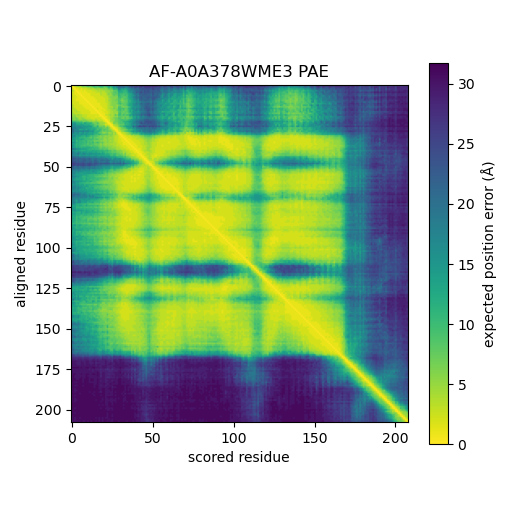966 -13.583 -6.618 1.00 92.25 91 GLN A N 1
ATOM 681 C CA . GLN A 1 91 ? 6.634 -13.861 -7.176 1.00 92.25 91 GLN A CA 1
ATOM 682 C C . GLN A 1 91 ? 5.677 -12.668 -7.044 1.00 92.25 91 GLN A C 1
ATOM 684 O O . GLN A 1 91 ? 4.741 -12.5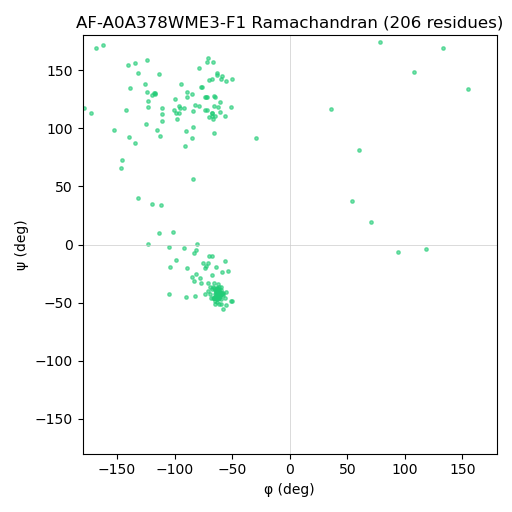41 -7.830 1.00 92.25 91 GLN A O 1
ATOM 689 N N . VAL A 1 92 ? 5.919 -11.803 -6.057 1.00 94.00 92 VAL A N 1
ATOM 690 C CA . VAL A 1 92 ? 5.288 -10.486 -5.900 1.00 94.00 92 VAL A CA 1
ATOM 691 C C . VAL A 1 92 ? 6.385 -9.456 -5.628 1.00 94.00 92 VAL A C 1
ATOM 693 O O . VAL A 1 92 ? 7.400 -9.770 -4.998 1.00 94.00 92 VAL A O 1
ATOM 696 N N . TYR A 1 93 ? 6.199 -8.223 -6.090 1.00 92.00 93 TYR A N 1
ATOM 697 C CA . TYR A 1 93 ? 7.235 -7.181 -6.005 1.00 92.00 93 TYR A CA 1
ATOM 698 C C . TYR A 1 93 ? 7.053 -6.214 -4.830 1.00 92.00 93 TYR A C 1
ATOM 700 O O . TYR A 1 93 ? 7.981 -5.487 -4.462 1.00 92.00 93 TYR A O 1
ATOM 708 N N . GLY A 1 94 ? 5.879 -6.242 -4.205 1.00 93.81 94 GLY A N 1
ATOM 709 C CA . GLY A 1 94 ? 5.557 -5.474 -3.012 1.00 93.81 94 GLY A CA 1
ATOM 710 C C . GLY A 1 94 ? 4.336 -6.032 -2.296 1.00 93.81 94 GLY A C 1
ATOM 711 O O . GLY A 1 94 ? 3.656 -6.919 -2.816 1.00 93.81 94 GLY A O 1
ATOM 712 N N . ALA A 1 95 ? 4.067 -5.503 -1.106 1.00 95.62 95 ALA A N 1
ATOM 713 C CA . ALA A 1 95 ? 2.888 -5.851 -0.327 1.00 95.62 95 ALA A CA 1
ATOM 714 C C . ALA A 1 95 ? 2.269 -4.614 0.327 1.00 95.62 95 ALA A C 1
ATOM 716 O O . ALA A 1 95 ? 2.974 -3.811 0.933 1.00 95.62 95 ALA A O 1
ATOM 717 N N . VAL A 1 96 ? 0.949 -4.483 0.249 1.00 95.31 96 VAL A N 1
ATOM 718 C CA . VAL A 1 96 ? 0.176 -3.539 1.059 1.00 95.31 96 VAL A CA 1
ATOM 719 C C . VAL A 1 96 ? -0.354 -4.295 2.267 1.00 95.31 96 VAL A C 1
ATOM 721 O O . VAL A 1 96 ? -1.103 -5.256 2.107 1.00 95.31 96 VAL A O 1
ATOM 724 N N . VAL A 1 97 ? 0.038 -3.874 3.467 1.00 95.69 97 VAL A N 1
ATOM 725 C CA . VAL A 1 97 ? -0.344 -4.526 4.722 1.00 95.69 97 VAL A CA 1
ATOM 726 C C . VAL A 1 97 ? -1.282 -3.626 5.512 1.00 95.69 97 VAL A C 1
ATOM 728 O O . VAL A 1 97 ? -0.905 -2.529 5.937 1.00 95.69 97 VAL A O 1
ATOM 731 N N . ILE A 1 98 ? -2.497 -4.124 5.726 1.00 95.19 98 ILE A N 1
ATOM 732 C CA . ILE A 1 98 ? -3.498 -3.541 6.614 1.00 95.19 98 ILE A CA 1
ATOM 733 C C . ILE A 1 98 ? -3.372 -4.257 7.968 1.00 95.19 98 ILE A C 1
ATOM 735 O O . ILE A 1 98 ? -3.554 -5.479 8.016 1.00 95.19 98 ILE A O 1
ATOM 739 N N . PRO A 1 99 ? -3.024 -3.541 9.053 1.00 93.44 99 PRO A N 1
ATOM 740 C CA . PRO A 1 99 ? -2.784 -4.156 10.353 1.00 93.44 99 PRO A CA 1
ATOM 741 C C . PRO A 1 99 ? -4.084 -4.654 10.999 1.00 93.44 99 PRO A C 1
ATOM 743 O O . PRO A 1 99 ? -5.179 -4.204 10.668 1.00 93.44 99 PRO A O 1
ATOM 746 N N . SER A 1 100 ? -3.964 -5.567 11.964 1.00 92.88 100 SER A N 1
ATOM 747 C CA . SER A 1 100 ? -5.120 -6.218 12.598 1.00 92.88 100 SER A CA 1
ATOM 748 C C . SER A 1 100 ? -5.951 -5.328 13.518 1.00 92.88 100 SER A C 1
ATOM 750 O O . SER A 1 100 ? -7.080 -5.672 13.865 1.00 92.88 100 SER A O 1
ATOM 752 N N . ASP A 1 101 ? -5.402 -4.190 13.927 1.00 89.50 101 ASP A N 1
ATOM 753 C CA . ASP A 1 101 ? -6.043 -3.197 14.782 1.00 89.50 101 ASP A CA 1
ATOM 754 C C . ASP A 1 101 ? -6.568 -1.985 13.995 1.00 89.50 101 ASP A C 1
ATOM 756 O O . ASP A 1 101 ? -6.983 -0.993 14.598 1.00 89.50 101 ASP A O 1
ATOM 760 N N . PHE A 1 102 ? -6.586 -2.062 12.660 1.00 91.25 102 PHE A N 1
ATOM 761 C CA . PHE A 1 102 ? -6.971 -0.959 11.783 1.00 91.25 102 PHE A CA 1
ATOM 762 C C . PHE A 1 102 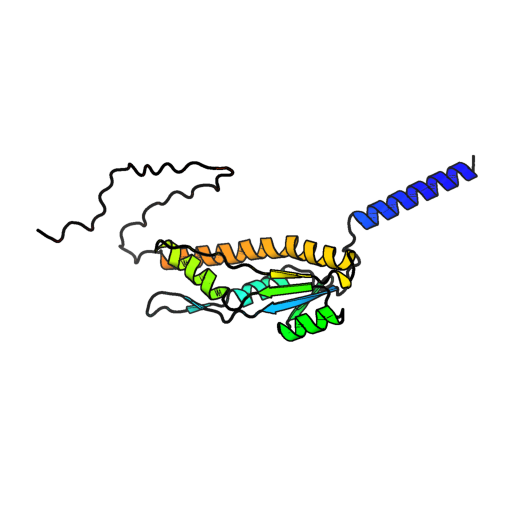? -8.387 -0.446 12.076 1.00 91.25 102 PHE A C 1
ATOM 764 O O . PHE A 1 102 ? -8.555 0.733 12.407 1.00 91.25 102 PHE A O 1
ATOM 771 N N . SER A 1 103 ? -9.398 -1.324 12.041 1.00 90.38 103 SER A N 1
ATOM 772 C CA . SER A 1 103 ? -10.778 -0.930 12.351 1.00 90.38 103 SER A CA 1
ATOM 773 C C . SER A 1 103 ? -10.941 -0.438 13.783 1.00 90.38 103 SER A C 1
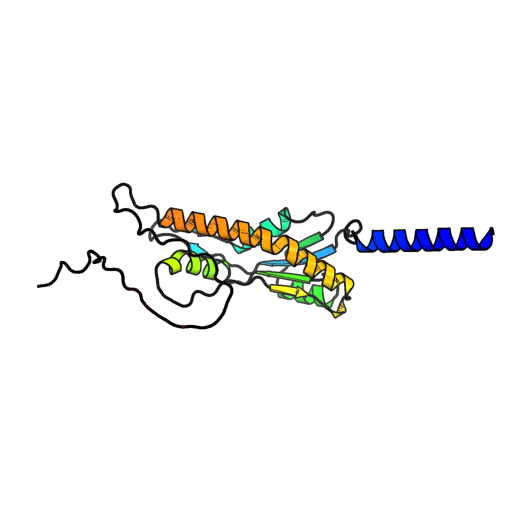ATOM 775 O O . SER A 1 103 ? -11.705 0.495 14.028 1.00 90.38 103 SER A O 1
ATOM 777 N N . LYS A 1 104 ? -10.189 -1.014 14.725 1.00 88.25 104 LYS A N 1
ATOM 778 C CA . LYS A 1 104 ? -10.239 -0.631 16.141 1.00 88.25 104 LYS A CA 1
ATOM 779 C C . LYS A 1 104 ? -9.754 0.798 16.344 1.00 88.25 104 LYS A C 1
ATOM 781 O O . LYS A 1 104 ? -10.436 1.610 16.964 1.00 88.25 104 LYS A O 1
ATOM 786 N N . ARG A 1 105 ? -8.600 1.140 15.760 1.00 86.81 105 ARG A N 1
ATOM 787 C CA . ARG A 1 105 ? -8.026 2.494 15.806 1.00 86.81 105 ARG A CA 1
ATOM 788 C C . ARG A 1 105 ? -8.930 3.522 15.129 1.00 86.81 105 ARG A C 1
ATOM 790 O O . ARG A 1 105 ? -9.105 4.611 15.669 1.00 86.81 105 ARG A O 1
ATOM 797 N N . LEU A 1 106 ? -9.539 3.184 13.989 1.00 85.50 106 LEU A N 1
ATOM 798 C CA . LEU A 1 106 ? -10.536 4.051 13.343 1.00 85.50 106 LEU A CA 1
ATOM 799 C C . LEU A 1 106 ? -11.785 4.235 14.206 1.00 85.50 106 LEU A C 1
ATOM 801 O O . LEU A 1 106 ? -12.294 5.349 14.322 1.00 85.50 106 LEU A O 1
ATOM 805 N N . GLY A 1 107 ? -12.240 3.170 14.861 1.00 82.94 107 GLY A N 1
ATOM 806 C CA . GLY A 1 107 ? -13.310 3.224 15.847 1.00 82.94 107 GLY A CA 1
ATOM 807 C C . GLY A 1 107 ? -13.013 4.213 16.968 1.00 82.94 107 GLY A C 1
ATOM 808 O O . GLY A 1 107 ? -13.804 5.126 17.208 1.00 82.94 107 GLY A O 1
ATOM 809 N N . ILE A 1 108 ? -11.835 4.078 17.590 1.00 79.88 108 ILE A N 1
ATOM 810 C CA . ILE A 1 108 ? -11.333 4.977 18.639 1.00 79.88 108 ILE A CA 1
ATOM 811 C C . ILE A 1 108 ? -11.215 6.415 18.125 1.00 79.88 108 ILE A C 1
ATOM 813 O O . ILE A 1 108 ? -11.573 7.332 18.849 1.00 79.88 108 ILE A O 1
ATOM 817 N N . LEU A 1 109 ? -10.776 6.647 16.886 1.00 77.12 109 LEU A N 1
ATOM 818 C CA . LEU A 1 109 ? -10.766 7.987 16.281 1.00 77.12 109 LEU A CA 1
ATOM 819 C C . LEU A 1 109 ? -12.167 8.591 16.169 1.00 77.12 109 LEU A C 1
ATOM 821 O O . LEU A 1 109 ? -12.346 9.780 16.436 1.00 77.12 109 LEU A O 1
ATOM 825 N N . GLY A 1 110 ? -13.155 7.780 15.795 1.00 73.94 110 GLY A N 1
ATOM 826 C CA . GLY A 1 110 ? -14.539 8.224 15.687 1.00 73.94 110 GLY A CA 1
ATOM 827 C C . GLY A 1 110 ? -15.127 8.629 17.041 1.00 73.94 110 GLY A C 1
ATOM 828 O O . GLY A 1 110 ? -15.639 9.740 17.189 1.00 73.94 110 GLY A O 1
ATOM 829 N N . VAL A 1 111 ? -15.004 7.758 18.048 1.00 67.81 111 VAL A N 1
ATOM 830 C CA . VAL A 1 111 ? -15.596 7.972 19.386 1.00 67.81 111 VAL A CA 1
ATOM 831 C C . VAL A 1 111 ? -14.736 8.850 20.303 1.00 67.81 111 VAL A C 1
ATOM 833 O O . VAL A 1 111 ? -15.255 9.606 21.120 1.00 67.81 111 VAL A O 1
ATOM 836 N N . GLY A 1 112 ? -13.414 8.797 20.151 1.00 56.94 112 GLY A N 1
ATOM 837 C CA . GLY A 1 112 ? -12.416 9.547 20.919 1.00 56.94 112 GLY A CA 1
ATOM 838 C C . GLY A 1 112 ? -12.413 11.044 20.618 1.00 56.94 112 GLY A C 1
ATOM 839 O O . GLY A 1 112 ? -11.855 11.818 21.386 1.00 56.94 112 GLY A O 1
ATOM 840 N N . SER A 1 113 ? -13.139 11.487 19.586 1.00 54.19 113 SER A N 1
ATOM 841 C CA . SER A 1 113 ? -13.521 12.897 19.428 1.00 54.19 113 SER A CA 1
ATOM 842 C C . SER A 1 113 ? -14.293 13.460 20.640 1.00 54.19 113 SER A C 1
ATOM 844 O O . SER A 1 113 ? -14.397 14.678 20.782 1.00 54.19 113 SER A O 1
ATOM 846 N N . VAL A 1 114 ? -14.788 12.590 21.534 1.00 51.94 114 VAL A N 1
ATOM 847 C CA . VAL A 1 114 ? -15.548 12.933 22.745 1.00 51.94 114 VAL A CA 1
ATOM 848 C C . VAL A 1 114 ? -14.719 12.802 24.041 1.00 51.94 114 VAL A C 1
ATOM 850 O O . VAL A 1 114 ? -15.078 13.413 25.046 1.00 51.94 114 VAL A O 1
ATOM 853 N N . ILE A 1 115 ? -13.598 12.061 24.049 1.00 52.06 115 ILE A N 1
ATOM 854 C CA . ILE A 1 115 ? -12.786 11.802 25.258 1.00 52.06 115 ILE A CA 1
ATOM 855 C C . ILE A 1 115 ? -11.337 12.260 25.024 1.00 52.06 115 ILE A C 1
ATOM 857 O O . ILE A 1 115 ? -10.669 11.713 24.149 1.00 52.06 115 ILE A O 1
ATOM 861 N N . PRO A 1 116 ? -10.809 13.227 25.799 1.00 47.38 116 PRO A N 1
ATOM 862 C CA . PRO A 1 116 ? -9.436 13.687 25.628 1.00 47.38 116 PRO A CA 1
ATOM 863 C C . PRO A 1 116 ? -8.427 12.577 25.965 1.00 47.38 116 PRO A C 1
ATOM 865 O O . PRO A 1 116 ? -8.366 12.101 27.097 1.00 47.38 116 PRO A O 1
ATOM 868 N N . GLY A 1 117 ? -7.622 12.196 24.973 1.00 58.69 117 GLY A N 1
ATOM 869 C CA . GLY A 1 117 ? -6.523 11.233 25.060 1.00 58.69 117 GLY A CA 1
ATOM 870 C C . GLY A 1 117 ? -5.656 11.285 23.795 1.00 58.69 117 GLY A C 1
ATOM 871 O O . GLY A 1 117 ? -6.034 11.936 22.819 1.00 58.69 117 GLY A O 1
ATOM 872 N N . ASP A 1 118 ? -4.492 10.631 23.805 1.00 58.91 118 ASP A N 1
ATOM 873 C CA . ASP A 1 118 ? -3.665 10.492 22.600 1.00 58.91 118 ASP A CA 1
ATOM 874 C C . ASP A 1 118 ? -4.354 9.540 21.618 1.00 58.91 118 ASP A C 1
ATOM 876 O O . ASP A 1 118 ? -4.464 8.338 21.860 1.00 58.91 118 ASP A O 1
ATOM 880 N N . ILE A 1 119 ? -4.849 10.090 20.508 1.00 64.81 119 ILE A N 1
ATOM 881 C CA . ILE A 1 119 ? -5.500 9.311 19.458 1.00 64.81 119 ILE A CA 1
ATOM 882 C C . ILE A 1 119 ? -4.493 9.041 18.343 1.00 64.81 119 ILE A C 1
ATOM 884 O O . ILE A 1 119 ? -4.133 9.935 17.571 1.00 64.81 119 ILE A O 1
ATOM 888 N N . GLU A 1 120 ? -4.042 7.794 18.248 1.00 70.00 120 GLU A N 1
ATOM 889 C CA . GLU A 1 120 ? -3.083 7.372 17.233 1.00 70.00 120 GLU A CA 1
ATOM 890 C C . GLU A 1 120 ? -3.789 7.014 15.919 1.00 70.00 120 GLU A C 1
ATOM 892 O O . GLU A 1 120 ? -4.747 6.239 15.888 1.00 70.00 120 GLU A O 1
ATOM 897 N N . ARG A 1 121 ? -3.305 7.581 14.810 1.00 77.81 121 ARG A N 1
ATOM 898 C CA . ARG A 1 121 ? -3.855 7.300 13.480 1.00 77.81 121 ARG A CA 1
ATOM 899 C C . ARG A 1 121 ? -3.384 5.932 12.990 1.00 77.81 121 ARG A C 1
ATOM 901 O O . ARG A 1 121 ? -2.193 5.644 13.100 1.00 77.81 121 ARG A O 1
ATOM 908 N N . PRO A 1 122 ? -4.272 5.102 12.423 1.00 82.31 122 PRO A N 1
ATOM 909 C CA . PRO A 1 122 ? -3.857 3.845 11.829 1.00 82.31 122 PRO A CA 1
ATOM 910 C C . PRO A 1 122 ? -3.003 4.104 10.587 1.00 82.31 122 PRO A C 1
ATOM 912 O O . PRO A 1 122 ? -3.271 5.024 9.812 1.00 82.31 122 PRO A O 1
ATOM 915 N N . ILE A 1 123 ? -1.986 3.266 10.399 1.00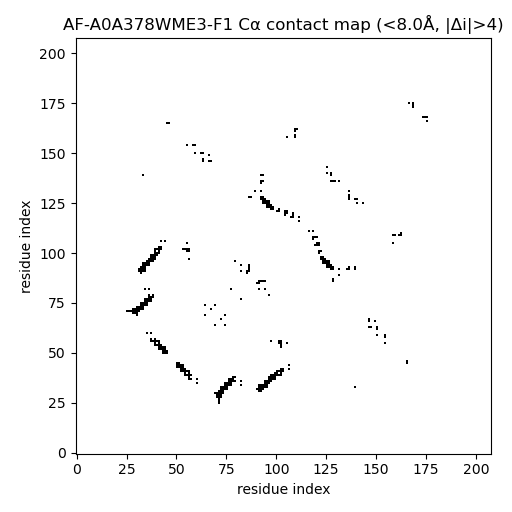 84.50 123 ILE A N 1
ATOM 916 C CA . ILE A 1 123 ? -1.067 3.337 9.265 1.00 84.50 123 ILE A CA 1
ATOM 917 C C . ILE A 1 123 ? -1.184 2.065 8.424 1.00 84.50 123 ILE A C 1
ATOM 919 O O . ILE A 1 123 ? -1.141 0.954 8.947 1.00 84.50 123 ILE A O 1
ATOM 923 N N . ILE A 1 124 ? -1.333 2.232 7.111 1.00 89.19 124 ILE A N 1
ATOM 924 C CA . ILE A 1 124 ? -1.193 1.143 6.140 1.00 89.19 124 ILE A CA 1
ATOM 925 C C . ILE A 1 124 ? 0.279 1.094 5.739 1.00 89.19 124 ILE A C 1
ATOM 927 O O . ILE A 1 124 ? 0.869 2.126 5.417 1.00 89.19 124 ILE A O 1
ATOM 931 N N . THR A 1 125 ? 0.880 -0.094 5.767 1.00 91.44 125 THR A N 1
ATOM 932 C CA . THR A 1 125 ? 2.304 -0.252 5.449 1.00 91.44 125 THR A CA 1
ATOM 933 C C . THR A 1 125 ? 2.475 -0.748 4.024 1.00 91.44 125 THR A C 1
ATOM 935 O O . THR A 1 125 ? 1.941 -1.793 3.660 1.00 91.44 125 THR A O 1
ATOM 938 N N . LEU A 1 126 ? 3.262 -0.025 3.230 1.00 93.62 126 LEU A N 1
ATOM 939 C CA . LEU A 1 126 ? 3.710 -0.478 1.919 1.00 93.62 126 LEU A CA 1
ATOM 940 C C . LEU A 1 126 ? 5.100 -1.106 2.047 1.00 93.62 126 LEU A C 1
ATOM 942 O O . LEU A 1 126 ? 6.079 -0.424 2.348 1.00 93.62 126 LEU A O 1
ATOM 946 N N . MET A 1 127 ? 5.185 -2.411 1.819 1.00 93.19 127 MET A N 1
ATOM 947 C CA . MET A 1 127 ? 6.432 -3.165 1.792 1.00 93.19 127 MET A CA 1
ATOM 948 C C . MET A 1 127 ? 6.942 -3.284 0.357 1.00 93.19 127 MET A C 1
ATOM 950 O O . MET A 1 127 ? 6.182 -3.569 -0.568 1.00 93.19 127 MET A O 1
ATOM 954 N N . THR A 1 128 ? 8.247 -3.116 0.183 1.00 93.44 128 THR A N 1
ATOM 955 C CA . THR A 1 128 ? 8.947 -3.308 -1.090 1.00 93.44 128 THR A CA 1
ATOM 956 C C . THR A 1 128 ? 10.073 -4.321 -0.916 1.00 93.44 128 THR A C 1
ATOM 958 O O . THR A 1 128 ? 10.556 -4.543 0.198 1.00 93.44 128 THR A O 1
ATOM 961 N N . ASN A 1 129 ? 10.518 -4.929 -2.017 1.00 89.62 129 ASN A N 1
ATOM 962 C CA . ASN A 1 129 ? 11.731 -5.741 -2.033 1.00 89.62 129 ASN A CA 1
ATOM 963 C C . ASN A 1 129 ? 12.797 -5.088 -2.934 1.00 89.62 129 ASN A C 1
ATOM 965 O O . ASN A 1 129 ? 12.787 -5.302 -4.148 1.00 89.62 129 ASN A O 1
ATOM 969 N N . PRO A 1 130 ? 13.767 -4.346 -2.363 1.00 86.06 130 PRO A N 1
ATOM 970 C CA . PRO A 1 130 ? 14.841 -3.721 -3.136 1.00 86.06 130 PRO A CA 1
ATOM 971 C C . PRO A 1 130 ? 15.689 -4.717 -3.939 1.00 86.06 130 PRO A C 1
ATOM 973 O O . PRO A 1 130 ? 16.294 -4.338 -4.940 1.00 86.06 130 PRO A O 1
ATOM 976 N N . ARG A 1 131 ? 15.728 -5.997 -3.531 1.00 85.94 131 ARG A N 1
ATOM 977 C CA . ARG A 1 131 ? 16.464 -7.052 -4.250 1.00 85.94 131 ARG A CA 1
ATOM 978 C C . ARG A 1 131 ? 15.783 -7.458 -5.556 1.00 85.94 131 ARG A C 1
ATOM 980 O O . ARG A 1 131 ? 16.449 -8.012 -6.421 1.00 85.94 131 ARG A O 1
ATOM 987 N N . SER A 1 132 ? 14.497 -7.152 -5.717 1.00 84.31 132 SER A N 1
ATOM 988 C CA . SER A 1 132 ? 13.747 -7.418 -6.948 1.00 84.31 132 SER A CA 1
ATOM 989 C C . SER A 1 132 ? 13.990 -6.372 -8.045 1.00 84.31 132 SER A C 1
ATOM 991 O O . SER A 1 132 ? 13.422 -6.475 -9.129 1.00 84.31 132 SER A O 1
ATOM 993 N N . GLY A 1 133 ? 14.832 -5.367 -7.780 1.00 85.94 133 GLY A N 1
ATOM 994 C CA . GLY A 1 133 ? 15.214 -4.325 -8.729 1.00 85.94 133 GLY A CA 1
ATOM 995 C C . GLY A 1 133 ? 14.605 -2.956 -8.413 1.00 85.94 133 GLY A C 1
ATOM 996 O O . GLY A 1 133 ? 13.490 -2.825 -7.898 1.00 85.94 133 GLY A O 1
ATOM 997 N N . THR A 1 134 ? 15.347 -1.903 -8.756 1.00 87.19 134 THR A N 1
ATOM 998 C CA . THR A 1 134 ? 14.954 -0.502 -8.537 1.00 87.19 134 THR A CA 1
ATOM 999 C C . THR A 1 134 ? 13.684 -0.125 -9.292 1.00 87.19 134 THR A C 1
ATOM 1001 O O . THR A 1 134 ? 12.843 0.574 -8.735 1.00 87.19 134 THR A O 1
ATOM 1004 N N . TYR A 1 135 ? 13.503 -0.617 -10.521 1.00 85.62 135 TYR A N 1
ATOM 1005 C CA . TYR A 1 135 ? 12.303 -0.346 -11.320 1.00 85.62 135 TYR A CA 1
ATOM 1006 C C . TYR A 1 135 ? 11.032 -0.906 -10.670 1.00 85.62 135 TYR A C 1
ATOM 1008 O O . TYR A 1 135 ? 10.078 -0.159 -10.465 1.00 85.62 135 TYR A O 1
ATOM 1016 N N . ALA A 1 136 ? 11.046 -2.177 -10.257 1.00 87.81 136 ALA A N 1
ATOM 1017 C CA . ALA A 1 136 ? 9.919 -2.807 -9.569 1.00 87.81 136 ALA A CA 1
ATOM 1018 C C . ALA A 1 136 ? 9.562 -2.071 -8.266 1.00 87.81 136 ALA A C 1
ATOM 1020 O O . ALA A 1 136 ? 8.395 -1.808 -7.991 1.00 87.81 136 ALA A O 1
ATOM 1021 N N . THR A 1 137 ? 10.574 -1.652 -7.501 1.00 90.75 137 THR A N 1
ATOM 1022 C CA . THR A 1 137 ? 10.371 -0.859 -6.278 1.00 90.75 137 THR A CA 1
ATOM 1023 C C . THR A 1 137 ? 9.678 0.476 -6.574 1.00 90.75 137 THR A C 1
ATOM 1025 O O . THR A 1 137 ? 8.757 0.863 -5.859 1.00 90.75 137 THR A O 1
ATOM 1028 N N . GLN A 1 138 ? 10.091 1.180 -7.633 1.00 89.44 138 GLN A N 1
ATOM 1029 C CA . GLN A 1 138 ? 9.495 2.465 -8.018 1.00 89.44 138 GLN A CA 1
ATOM 1030 C C . GLN A 1 138 ? 8.047 2.323 -8.494 1.00 89.44 138 GLN A C 1
ATOM 1032 O O . GLN A 1 138 ? 7.229 3.185 -8.180 1.00 89.44 138 GLN A O 1
ATOM 1037 N N . ILE A 1 139 ? 7.719 1.236 -9.196 1.00 89.12 139 ILE A N 1
ATOM 1038 C CA . ILE A 1 139 ? 6.337 0.911 -9.577 1.00 89.12 139 ILE A CA 1
ATOM 1039 C C . ILE A 1 139 ? 5.473 0.761 -8.322 1.00 89.12 139 ILE A C 1
ATOM 1041 O O . ILE A 1 139 ? 4.459 1.441 -8.196 1.00 89.12 139 ILE A O 1
ATOM 1045 N N . VAL A 1 140 ? 5.909 -0.053 -7.354 1.00 91.25 140 VAL A N 1
ATOM 1046 C CA . VAL A 1 140 ? 5.173 -0.266 -6.095 1.00 91.25 140 VAL A CA 1
ATOM 1047 C C . VAL A 1 140 ? 4.981 1.048 -5.329 1.00 91.25 140 VAL A C 1
ATOM 1049 O O . VAL A 1 140 ? 3.892 1.320 -4.826 1.00 91.25 140 VAL A O 1
ATOM 1052 N N . VAL A 1 141 ? 6.015 1.894 -5.256 1.00 91.44 141 VAL A N 1
ATOM 1053 C CA . VAL A 1 141 ? 5.928 3.205 -4.590 1.00 91.44 141 VAL A CA 1
ATOM 1054 C C . VAL A 1 141 ? 4.933 4.132 -5.293 1.00 91.44 141 VAL A C 1
ATOM 1056 O O . VAL A 1 141 ? 4.133 4.776 -4.617 1.00 91.44 141 VAL A O 1
ATOM 1059 N N . ARG A 1 142 ? 4.947 4.203 -6.631 1.00 88.31 142 ARG A N 1
ATOM 1060 C CA . ARG A 1 142 ? 3.980 5.011 -7.395 1.00 88.31 142 ARG A CA 1
ATOM 1061 C C . ARG A 1 142 ? 2.556 4.517 -7.202 1.00 88.31 142 ARG A C 1
ATOM 1063 O O . ARG A 1 142 ? 1.700 5.325 -6.863 1.00 88.31 142 ARG A O 1
ATOM 1070 N N . PHE A 1 143 ? 2.345 3.206 -7.303 1.00 88.38 143 PHE A N 1
ATOM 1071 C CA . PHE A 1 143 ? 1.071 2.571 -6.983 1.00 88.38 143 PHE A CA 1
ATOM 1072 C C . PHE A 1 143 ? 0.559 3.015 -5.604 1.00 88.38 143 PHE A C 1
ATOM 1074 O O . PHE A 1 143 ? -0.577 3.464 -5.472 1.00 88.38 143 PHE A O 1
ATOM 1081 N N . GLY A 1 144 ? 1.417 2.967 -4.578 1.00 89.38 144 GLY A N 1
ATOM 1082 C CA . GLY A 1 144 ? 1.059 3.423 -3.236 1.00 89.38 144 GLY A CA 1
ATOM 1083 C C . GLY A 1 144 ? 0.692 4.909 -3.185 1.00 89.38 144 GLY A C 1
ATOM 1084 O O . GLY A 1 144 ? -0.297 5.273 -2.555 1.00 89.38 144 GLY A O 1
ATOM 1085 N N . ASN A 1 145 ? 1.451 5.761 -3.875 1.00 89.62 145 ASN A N 1
ATOM 1086 C CA . ASN A 1 145 ? 1.207 7.204 -3.930 1.00 89.62 145 ASN A CA 1
ATOM 1087 C C . ASN A 1 145 ? -0.078 7.582 -4.681 1.00 89.62 145 ASN A C 1
ATOM 1089 O O . ASN A 1 145 ? -0.633 8.642 -4.410 1.00 89.62 145 ASN A O 1
ATOM 1093 N N . GLU A 1 146 ? -0.547 6.753 -5.611 1.00 86.50 146 GLU A N 1
ATOM 1094 C CA . GLU A 1 146 ? -1.771 7.001 -6.380 1.00 86.50 146 GLU A CA 1
ATOM 1095 C C . GLU A 1 146 ? -3.008 6.410 -5.689 1.00 86.50 146 GLU A C 1
ATOM 1097 O O . GLU A 1 146 ? -4.023 7.094 -5.544 1.00 86.50 146 GLU A O 1
ATOM 1102 N N . ALA A 1 147 ? -2.919 5.168 -5.204 1.00 88.19 147 ALA A N 1
ATOM 1103 C CA . ALA A 1 147 ? -4.064 4.449 -4.654 1.00 88.19 147 ALA A CA 1
ATOM 1104 C C . ALA A 1 147 ? -4.367 4.813 -3.189 1.00 88.19 147 ALA A C 1
ATOM 1106 O O . ALA A 1 147 ? -5.526 5.037 -2.830 1.00 88.19 147 ALA A O 1
ATOM 1107 N N . LEU A 1 148 ? -3.346 4.897 -2.322 1.00 88.38 148 LEU A N 1
ATOM 1108 C CA . LEU A 1 148 ? -3.558 5.085 -0.879 1.00 88.38 148 LEU A CA 1
ATOM 1109 C C . LEU A 1 148 ? -4.242 6.419 -0.523 1.00 88.38 148 LEU A C 1
ATOM 1111 O O . LEU A 1 148 ? -5.116 6.393 0.347 1.00 88.38 148 LEU A O 1
ATOM 1115 N N . PRO A 1 149 ? -3.937 7.567 -1.168 1.00 88.19 149 PRO A N 1
ATOM 1116 C CA . PRO A 1 149 ? -4.647 8.816 -0.887 1.00 88.19 149 PRO A CA 1
ATOM 1117 C C . PRO A 1 149 ? -6.146 8.746 -1.197 1.00 88.19 149 PRO A C 1
ATOM 1119 O O . PRO A 1 149 ? -6.955 9.167 -0.374 1.00 88.19 149 PRO A O 1
ATOM 1122 N N . GLN A 1 150 ? -6.531 8.143 -2.327 1.00 86.69 150 GLN A N 1
ATOM 1123 C CA . GLN A 1 150 ? -7.944 8.011 -2.707 1.00 86.69 150 GLN A CA 1
ATOM 1124 C C . GLN A 1 150 ? -8.735 7.184 -1.688 1.00 86.69 150 GLN A C 1
ATOM 1126 O O . GLN A 1 150 ? -9.899 7.465 -1.396 1.00 86.69 150 GLN A O 1
ATOM 1131 N N . ILE A 1 151 ? -8.099 6.157 -1.129 1.00 88.38 151 ILE A N 1
ATOM 1132 C CA . ILE A 1 151 ? -8.711 5.307 -0.112 1.00 88.38 151 ILE A CA 1
ATOM 1133 C C . ILE A 1 151 ? -8.794 6.030 1.227 1.00 88.38 151 ILE A C 1
ATOM 1135 O O . ILE A 1 151 ? -9.830 5.961 1.885 1.00 88.38 151 ILE A O 1
ATOM 1139 N N . ASN A 1 152 ? -7.736 6.746 1.616 1.00 86.44 152 ASN A N 1
ATOM 1140 C CA . ASN A 1 152 ? -7.743 7.571 2.820 1.00 86.44 152 ASN A CA 1
ATOM 1141 C C . ASN A 1 152 ? -8.902 8.580 2.794 1.00 86.44 152 ASN A C 1
ATOM 1143 O O . ASN A 1 152 ? -9.586 8.748 3.803 1.00 86.44 152 ASN A O 1
ATOM 1147 N N . ASP A 1 153 ? -9.171 9.189 1.638 1.00 87.38 153 ASP A N 1
ATOM 1148 C CA . ASP A 1 153 ? -10.290 10.116 1.474 1.00 87.38 153 ASP A CA 1
ATOM 1149 C C . ASP A 1 153 ? -11.647 9.412 1.620 1.00 87.38 153 ASP A C 1
ATOM 1151 O O . ASP A 1 153 ? -12.504 9.886 2.370 1.00 87.38 153 ASP A O 1
ATOM 1155 N N . LYS A 1 154 ? -11.840 8.252 0.974 1.00 86.25 154 LYS A N 1
ATOM 1156 C CA . LYS A 1 154 ? -13.086 7.467 1.081 1.00 86.25 154 LYS A CA 1
ATOM 1157 C C . LYS A 1 154 ? -13.360 7.000 2.514 1.00 86.25 154 LYS A C 1
ATOM 1159 O O . LYS A 1 154 ? -14.445 7.243 3.042 1.00 86.25 154 LYS A O 1
ATOM 1164 N N . VAL A 1 155 ? -12.375 6.373 3.157 1.00 85.56 155 VAL A N 1
ATOM 1165 C CA . VAL A 1 155 ? -12.497 5.877 4.539 1.00 85.56 155 VAL A CA 1
ATOM 1166 C C . VAL A 1 155 ? -12.685 7.042 5.513 1.00 85.56 155 VAL A C 1
ATOM 1168 O O . VAL A 1 155 ? -13.502 6.958 6.429 1.00 85.56 155 VAL A O 1
ATOM 1171 N N . GLY A 1 156 ? -11.988 8.160 5.290 1.00 84.19 156 GLY A N 1
ATOM 1172 C CA . GLY A 1 156 ? -12.153 9.382 6.071 1.00 84.19 156 GLY A CA 1
ATOM 1173 C C . GLY A 1 156 ? -13.571 9.951 5.989 1.00 84.19 156 GLY A C 1
ATOM 1174 O O . GLY A 1 156 ? -14.150 10.292 7.021 1.00 84.19 156 GLY A O 1
ATOM 1175 N N . GLN A 1 157 ? -14.167 10.007 4.793 1.00 86.44 157 GLN A N 1
ATOM 1176 C CA . GLN A 1 157 ? -15.555 10.453 4.613 1.00 86.44 157 GLN A CA 1
ATOM 1177 C C . GLN A 1 157 ? -16.552 9.531 5.320 1.00 86.44 157 GLN A C 1
ATOM 1179 O O . GLN A 1 157 ? -17.406 10.015 6.063 1.00 86.44 157 GLN A O 1
ATOM 1184 N N . GLN A 1 158 ? -16.403 8.214 5.171 1.00 82.94 158 GLN A N 1
ATOM 1185 C CA . GLN A 1 158 ? -17.264 7.240 5.847 1.00 82.94 158 GLN A CA 1
ATOM 1186 C C . GLN A 1 158 ? -17.163 7.340 7.371 1.00 82.94 158 GLN A C 1
ATOM 1188 O O . GLN A 1 158 ? -18.176 7.262 8.067 1.00 82.94 158 GLN A O 1
ATOM 1193 N N . LEU A 1 159 ? -15.955 7.547 7.903 1.00 82.06 159 LEU A N 1
ATOM 1194 C CA . LEU A 1 159 ? -15.763 7.764 9.333 1.00 82.06 159 LEU A CA 1
ATOM 1195 C C . LEU A 1 159 ? -16.489 9.034 9.799 1.00 82.06 159 LEU A C 1
ATOM 1197 O O . LEU A 1 159 ? -17.194 9.001 10.805 1.00 82.06 159 LEU A O 1
ATOM 1201 N N . ILE A 1 160 ? -16.378 10.137 9.052 1.00 82.31 160 ILE A N 1
ATOM 1202 C CA . ILE A 1 160 ? -17.082 11.393 9.358 1.00 82.31 160 ILE A CA 1
ATOM 1203 C C . ILE A 1 160 ? -18.604 11.195 9.346 1.00 82.31 160 ILE A C 1
ATOM 1205 O O . ILE A 1 160 ? -19.293 11.707 10.230 1.00 82.31 160 ILE A O 1
ATOM 1209 N N . GLU A 1 161 ? -19.142 10.457 8.376 1.00 82.31 161 GLU A N 1
ATOM 1210 C CA . GLU A 1 161 ? -20.572 10.141 8.302 1.00 82.31 161 GLU A CA 1
ATOM 1211 C C . GLU A 1 161 ? -21.039 9.307 9.496 1.00 82.31 161 GLU A C 1
ATOM 1213 O O . GLU A 1 161 ? -22.063 9.625 10.103 1.00 82.31 161 GLU A O 1
ATOM 1218 N N . GLN A 1 162 ? -20.268 8.287 9.884 1.00 77.19 162 GLN A N 1
ATOM 1219 C CA . GLN A 1 162 ? -20.572 7.461 11.053 1.00 77.19 162 GLN A CA 1
ATOM 1220 C C . GLN A 1 162 ? -20.550 8.274 12.349 1.00 77.19 162 GLN A C 1
ATOM 1222 O O . GLN A 1 162 ? -21.457 8.144 13.171 1.00 77.19 162 GLN A O 1
ATOM 1227 N N . VAL A 1 163 ? -19.556 9.149 12.521 1.00 78.56 163 VAL A N 1
ATOM 1228 C CA . VAL A 1 163 ? -19.480 10.051 13.678 1.00 78.56 163 VAL A CA 1
ATOM 1229 C C . VAL A 1 163 ? -20.662 11.019 13.682 1.00 78.56 163 VAL A C 1
ATOM 1231 O O . VAL A 1 163 ? -21.311 11.190 14.710 1.00 78.56 163 VAL A O 1
ATOM 1234 N N . ARG A 1 164 ? -21.017 11.611 12.534 1.00 77.25 164 ARG A N 1
ATOM 1235 C CA . ARG A 1 164 ? -22.178 12.508 12.428 1.00 77.25 164 ARG A CA 1
ATOM 1236 C C . ARG A 1 164 ? -23.487 11.793 12.768 1.00 77.25 164 ARG A C 1
ATOM 1238 O O . ARG A 1 164 ? -24.314 12.371 13.467 1.00 77.25 164 ARG A O 1
ATOM 1245 N N . ALA A 1 165 ? -23.673 10.555 12.313 1.00 75.38 165 ALA A N 1
ATOM 1246 C CA . ALA A 1 165 ? -24.855 9.760 12.638 1.00 75.38 165 ALA A CA 1
ATOM 1247 C C . ALA A 1 165 ? -24.972 9.503 14.150 1.00 75.38 165 ALA A C 1
ATOM 1249 O O . ALA A 1 165 ? -26.063 9.610 14.701 1.00 75.38 165 ALA A O 1
ATOM 1250 N N . GLN A 1 166 ? -23.852 9.249 14.834 1.00 68.25 166 GLN A N 1
ATOM 1251 C CA . GLN A 1 166 ? -23.824 9.087 16.294 1.00 68.25 166 GLN A CA 1
ATOM 1252 C C . GLN A 1 166 ? -24.051 10.403 17.052 1.00 68.25 166 GLN A C 1
ATOM 1254 O O . GLN A 1 166 ? -24.649 10.400 18.123 1.00 68.25 166 GLN A O 1
ATOM 1259 N N . LEU A 1 167 ? -23.586 11.528 16.500 1.00 67.94 167 LEU A N 1
ATOM 1260 C CA . LEU A 1 167 ? -23.756 12.862 17.086 1.00 67.94 167 LEU A CA 1
ATOM 1261 C C . LEU A 1 167 ? -25.108 13.509 16.760 1.00 67.94 167 LEU A C 1
ATOM 1263 O O . LEU A 1 167 ? -25.393 14.584 17.288 1.00 67.94 167 LEU A O 1
ATOM 1267 N N . THR A 1 168 ? -25.928 12.911 15.889 1.00 62.25 168 THR A N 1
ATOM 1268 C CA . THR A 1 168 ? -27.249 13.457 15.562 1.00 62.25 168 THR A CA 1
ATOM 1269 C C . THR A 1 168 ? -28.129 13.341 16.810 1.00 62.25 168 THR A C 1
ATOM 1271 O O . THR A 1 168 ? -28.430 12.221 17.229 1.00 62.25 168 THR A O 1
ATOM 1274 N N . PRO A 1 169 ? -28.531 14.460 17.444 1.00 54.00 169 PRO A N 1
ATOM 1275 C CA . PRO A 1 169 ? -29.332 14.402 18.657 1.00 54.00 169 PRO A CA 1
ATOM 1276 C C . PRO A 1 169 ? -30.679 13.745 18.355 1.00 54.00 169 PRO A C 1
ATOM 1278 O O . PRO A 1 169 ? -31.252 13.961 17.284 1.00 54.00 169 PRO A O 1
ATOM 1281 N N . ALA A 1 170 ? -31.226 12.999 19.317 1.00 51.00 170 ALA A N 1
ATOM 1282 C CA . ALA A 1 170 ? -32.637 12.627 19.280 1.00 51.00 170 ALA A CA 1
ATOM 1283 C C . ALA A 1 170 ? -33.495 13.891 19.040 1.00 51.00 170 ALA A C 1
ATOM 1285 O O . ALA A 1 170 ? -33.148 14.958 19.568 1.00 51.00 170 ALA A O 1
ATOM 1286 N N . PRO A 1 171 ? -34.585 13.818 18.251 1.00 41.94 171 PRO A N 1
ATOM 1287 C CA . PRO A 1 171 ? -35.407 14.987 17.954 1.00 41.94 171 PRO A CA 1
ATOM 1288 C C . PRO A 1 171 ? -35.894 15.626 19.264 1.00 41.94 171 PRO A C 1
ATOM 1290 O O . PRO A 1 171 ? -36.674 15.025 19.998 1.00 41.94 171 PRO A O 1
ATOM 1293 N N . GLY A 1 172 ? -35.379 16.825 19.573 1.00 52.75 172 GLY A N 1
ATOM 1294 C CA . GLY A 1 172 ? -35.652 17.573 20.810 1.00 52.75 172 GLY A CA 1
ATOM 1295 C C . GLY A 1 172 ? -34.446 17.860 21.725 1.00 52.75 172 GLY A C 1
ATOM 1296 O O . GLY A 1 172 ? -34.618 18.547 22.729 1.00 52.75 172 GLY A O 1
ATOM 1297 N N . GLY A 1 173 ? -33.238 17.375 21.413 1.00 47.84 173 GLY A N 1
ATOM 1298 C CA . GLY A 1 173 ? -32.020 17.697 22.176 1.00 47.84 173 GLY A CA 1
ATOM 1299 C C . GLY A 1 173 ? -31.428 19.084 21.855 1.00 47.84 173 GLY A C 1
ATOM 1300 O O . GLY A 1 173 ? -31.595 19.568 20.733 1.00 47.84 173 GLY A O 1
ATOM 1301 N N . PRO A 1 174 ? -30.725 19.742 22.803 1.00 46.78 174 PRO A N 1
ATOM 1302 C CA . PRO A 1 174 ? -30.038 21.005 22.533 1.00 46.78 174 PRO A CA 1
ATOM 1303 C C . PRO A 1 174 ? -28.996 20.835 21.408 1.00 46.78 174 PRO A C 1
ATOM 1305 O O . PRO A 1 174 ? -28.379 19.771 21.308 1.00 46.78 174 PRO A O 1
ATOM 1308 N N . PRO A 1 175 ? -28.796 21.854 20.549 1.00 49.19 175 PRO A N 1
ATOM 1309 C CA . PRO A 1 175 ? -27.886 21.758 19.410 1.00 49.19 175 PRO A CA 1
ATOM 1310 C C . PRO A 1 175 ? -26.453 21.461 19.866 1.00 49.19 175 PRO A C 1
ATOM 1312 O O . PRO A 1 175 ? -25.996 21.981 20.886 1.00 49.19 175 PRO A O 1
ATOM 1315 N N . ALA A 1 176 ? -25.748 20.629 19.091 1.00 50.72 176 ALA A N 1
ATOM 1316 C CA . ALA A 1 176 ? -24.351 20.290 19.339 1.00 50.72 176 ALA A CA 1
ATOM 1317 C C . ALA A 1 176 ? -23.487 21.566 19.428 1.00 50.72 176 ALA A C 1
ATOM 1319 O O . ALA A 1 176 ? -23.710 22.509 18.660 1.00 50.72 176 ALA A O 1
ATOM 1320 N N . PRO A 1 177 ? -22.502 21.628 20.343 1.00 51.34 177 PRO A N 1
ATOM 1321 C CA . PRO A 1 177 ? -21.620 22.780 20.447 1.00 51.34 177 PRO A CA 1
ATOM 1322 C C . PRO A 1 177 ? -20.848 22.966 19.133 1.00 51.34 177 PRO A C 1
ATOM 1324 O O . PRO A 1 177 ? -20.149 22.067 18.667 1.00 51.34 177 PRO A O 1
ATOM 1327 N N . ASN A 1 178 ? -20.987 24.148 18.529 1.00 44.19 178 ASN A N 1
ATOM 1328 C CA . ASN A 1 178 ? -20.281 24.526 17.307 1.00 44.19 178 ASN A CA 1
ATOM 1329 C C . ASN A 1 178 ? -18.772 24.620 17.582 1.00 44.19 178 ASN A C 1
ATOM 1331 O O . ASN A 1 178 ? -18.280 25.659 18.023 1.00 44.19 178 ASN A O 1
ATOM 1335 N N . CYS A 1 179 ? -18.027 23.553 17.299 1.00 39.56 179 CYS A N 1
ATOM 1336 C CA . CYS A 1 179 ? -16.570 23.602 17.228 1.00 39.56 179 CYS A CA 1
ATOM 1337 C C . CYS A 1 179 ? -16.147 24.078 15.827 1.00 39.56 179 CYS A C 1
ATOM 1339 O O . CYS A 1 179 ? -16.394 23.369 14.849 1.00 39.56 179 CYS A O 1
ATOM 1341 N N . PRO A 1 180 ? -15.510 25.255 15.681 1.00 38.38 180 PRO A N 1
ATOM 1342 C CA . PRO A 1 180 ? -15.011 25.697 14.386 1.00 38.38 180 PRO A CA 1
ATOM 1343 C C . PRO A 1 180 ? -13.889 24.767 13.901 1.00 38.38 180 PRO A C 1
ATOM 1345 O O . PRO A 1 180 ? -12.911 24.527 14.611 1.00 38.38 180 PRO A O 1
ATOM 1348 N N . VAL A 1 181 ? -14.021 24.256 12.672 1.00 41.78 181 VAL A N 1
ATOM 1349 C CA . VAL A 1 181 ? -12.984 23.460 12.000 1.00 41.78 181 VAL A CA 1
ATOM 1350 C C . VAL A 1 181 ? -11.778 24.364 11.756 1.00 41.78 181 VAL A C 1
ATOM 1352 O O . VAL A 1 181 ? -11.841 25.308 10.969 1.00 41.78 181 VAL A O 1
ATOM 1355 N N . ARG A 1 182 ? -10.676 24.115 12.467 1.00 36.94 182 ARG A N 1
ATOM 1356 C CA . ARG A 1 182 ? -9.456 24.917 12.349 1.00 36.94 182 ARG A CA 1
ATOM 1357 C C . ARG A 1 182 ? -8.565 24.323 11.246 1.00 36.94 182 ARG A C 1
ATOM 1359 O O . ARG A 1 182 ? -8.263 23.133 11.316 1.00 36.94 182 ARG A O 1
ATOM 1366 N N . PRO A 1 183 ? -8.124 25.105 10.244 1.00 31.89 183 PRO A N 1
ATOM 1367 C CA . PRO A 1 183 ? -7.230 24.600 9.205 1.00 31.89 183 PRO A CA 1
ATOM 1368 C C . PRO A 1 183 ? -5.880 24.168 9.799 1.00 31.89 183 PRO A C 1
ATOM 1370 O O . PRO A 1 183 ? -5.402 24.748 10.781 1.00 31.89 183 PRO A O 1
ATOM 1373 N N . ALA A 1 184 ? -5.268 23.140 9.203 1.00 37.12 184 ALA A N 1
ATOM 1374 C CA . ALA A 1 184 ? -3.971 22.613 9.616 1.00 37.12 184 ALA A CA 1
ATOM 1375 C C . ALA A 1 184 ? -2.893 23.705 9.499 1.00 37.12 184 ALA A C 1
ATOM 1377 O O . ALA A 1 184 ? -2.585 24.179 8.410 1.00 37.12 184 ALA A O 1
ATOM 1378 N N . SER A 1 185 ? -2.344 24.130 10.639 1.00 38.72 185 SER A N 1
ATOM 1379 C CA . SER A 1 185 ? -1.335 25.191 10.708 1.00 38.72 185 SER A CA 1
ATOM 1380 C C . SER A 1 185 ? 0.047 24.647 10.329 1.00 38.72 185 SER A C 1
ATOM 1382 O O . SER A 1 185 ? 0.569 23.794 11.053 1.00 38.72 185 SER A O 1
ATOM 1384 N N . PRO A 1 186 ? 0.703 25.162 9.275 1.00 43.66 186 PRO A N 1
ATOM 1385 C CA . PRO A 1 186 ? 2.054 24.773 8.918 1.00 43.66 186 PRO A CA 1
ATOM 1386 C C . PRO A 1 186 ? 3.033 25.713 9.630 1.00 43.66 186 PRO A C 1
ATOM 1388 O O . PRO A 1 186 ? 3.412 26.734 9.074 1.00 43.66 186 PRO A O 1
ATOM 1391 N N . SER A 1 187 ? 3.391 25.432 10.888 1.00 45.22 187 SER A N 1
ATOM 1392 C CA . SER A 1 187 ? 4.707 25.756 11.490 1.00 45.22 187 SER A CA 1
ATOM 1393 C C . SER A 1 187 ? 4.694 25.912 13.018 1.00 45.22 187 SER A C 1
ATOM 1395 O O . SER A 1 187 ? 3.866 26.590 13.616 1.00 45.22 187 SER A O 1
ATOM 1397 N N . ARG A 1 188 ? 5.704 25.255 13.601 1.00 44.59 188 ARG A N 1
ATOM 1398 C CA . ARG A 1 188 ? 6.569 25.617 14.738 1.00 44.59 188 ARG A CA 1
ATOM 1399 C C . ARG A 1 188 ? 5.982 26.404 15.922 1.00 44.59 188 ARG A C 1
ATOM 1401 O O . ARG A 1 188 ? 5.799 27.612 15.880 1.00 44.59 188 ARG A O 1
ATOM 1408 N N . ASN A 1 189 ? 6.029 25.713 17.062 1.00 40.22 189 ASN A N 1
ATOM 1409 C CA . ASN A 1 189 ? 6.680 26.190 18.284 1.00 40.22 189 ASN A CA 1
ATOM 1410 C C . ASN A 1 189 ? 6.135 27.504 18.878 1.00 40.22 189 ASN A C 1
ATOM 1412 O O . ASN A 1 189 ? 6.740 28.566 18.727 1.00 40.22 189 ASN A O 1
ATOM 1416 N N . ARG A 1 190 ? 5.027 27.407 19.626 1.00 36.25 190 ARG A N 1
ATOM 1417 C CA . ARG A 1 190 ? 4.813 28.173 20.867 1.00 36.25 190 ARG A CA 1
ATOM 1418 C C . ARG A 1 190 ? 3.546 27.709 21.583 1.00 36.25 190 ARG A C 1
ATOM 1420 O O . ARG A 1 190 ? 2.432 27.938 21.124 1.00 36.25 190 ARG A O 1
ATOM 1427 N N . TYR A 1 191 ? 3.736 27.101 22.748 1.00 37.88 191 TYR A N 1
ATOM 1428 C CA . TYR A 1 191 ? 2.684 26.893 23.731 1.00 37.88 191 TYR A CA 1
ATOM 1429 C C . TYR A 1 191 ? 2.259 28.253 24.295 1.00 37.88 191 TYR A C 1
ATOM 1431 O O . TYR A 1 191 ? 3.015 28.912 25.007 1.00 37.88 191 TYR A O 1
ATOM 1439 N N . ARG A 1 192 ? 1.043 28.688 23.969 1.00 31.59 192 ARG A N 1
ATOM 1440 C CA . ARG A 1 192 ? 0.313 29.702 24.736 1.00 31.59 192 ARG A CA 1
ATOM 1441 C C . ARG A 1 192 ? -1.147 29.268 24.806 1.00 31.59 192 ARG A C 1
ATOM 1443 O O . ARG A 1 192 ? -1.940 29.546 23.913 1.00 31.59 192 ARG A O 1
ATOM 1450 N N . PHE A 1 193 ? -1.465 28.540 25.872 1.00 33.22 193 PHE A N 1
ATOM 1451 C CA . PHE A 1 193 ? -2.829 28.271 26.308 1.00 33.22 193 PHE A CA 1
ATOM 1452 C C . PHE A 1 193 ? -3.457 29.589 26.775 1.00 33.22 193 PHE A C 1
ATOM 1454 O O . PHE A 1 193 ? -3.100 30.113 27.825 1.00 33.22 193 PHE A O 1
ATOM 1461 N N . TRP A 1 194 ? -4.383 30.128 25.987 1.00 28.30 194 TRP A N 1
ATOM 1462 C CA . TRP A 1 194 ? -5.388 31.083 26.448 1.00 28.30 194 TRP A CA 1
ATOM 1463 C C . TRP A 1 194 ? -6.735 30.644 25.873 1.00 28.30 194 TRP A C 1
ATOM 1465 O O . TRP A 1 194 ? -7.138 31.084 24.802 1.00 28.30 194 TRP A O 1
ATOM 1475 N N . CYS A 1 195 ? -7.436 29.764 26.588 1.00 31.16 195 CYS A N 1
ATOM 1476 C CA . CYS A 1 195 ? -8.892 29.697 26.495 1.00 31.16 195 CYS A CA 1
ATOM 1477 C C . CYS A 1 195 ? -9.452 30.740 27.467 1.00 31.16 195 CYS A C 1
ATOM 1479 O O . CYS A 1 195 ? -9.627 30.478 28.652 1.00 31.16 195 CYS A O 1
ATOM 1481 N N . ARG A 1 196 ? -9.691 31.953 26.963 1.00 39.41 196 ARG A N 1
ATOM 1482 C CA . ARG A 1 196 ? -10.556 32.947 27.603 1.00 39.41 196 ARG A CA 1
ATOM 1483 C C . ARG A 1 196 ? -11.778 33.115 26.710 1.00 39.41 196 ARG A C 1
ATOM 1485 O O . ARG A 1 196 ? -11.751 33.917 25.788 1.00 39.41 196 ARG A O 1
ATOM 1492 N N . SER A 1 197 ? -12.842 32.375 26.995 1.00 38.28 197 SER A N 1
ATOM 1493 C CA . SER A 1 197 ? -14.194 32.770 26.595 1.00 38.28 197 SER A CA 1
ATOM 1494 C C . SER A 1 197 ? -15.208 32.170 27.563 1.00 38.28 197 SER A C 1
ATOM 1496 O O . SER A 1 197 ? -15.574 31.002 27.498 1.00 38.28 197 SER A O 1
ATOM 1498 N N . SER A 1 198 ? -15.597 33.028 28.493 1.00 40.84 198 SER A N 1
ATOM 1499 C CA . SER A 1 198 ? -16.837 33.076 29.258 1.00 40.84 198 SER A CA 1
ATOM 1500 C C . SER A 1 198 ? -18.069 32.494 28.545 1.00 40.84 198 SER A C 1
ATOM 1502 O O . SER A 1 198 ? -18.793 33.230 27.881 1.00 40.84 198 SER A O 1
ATOM 1504 N N . ILE A 1 199 ? -18.336 31.200 28.740 1.00 36.50 199 ILE A N 1
ATOM 1505 C CA . ILE A 1 199 ? -19.670 30.589 28.615 1.00 36.50 199 ILE A CA 1
ATOM 1506 C C . ILE A 1 199 ? -19.781 29.523 29.725 1.00 36.50 199 ILE A C 1
ATOM 1508 O O . ILE A 1 199 ? -18.999 28.573 29.708 1.00 36.50 199 ILE A O 1
ATOM 1512 N N . PRO A 1 200 ? -20.683 29.656 30.717 1.00 35.28 200 PRO A N 1
ATOM 1513 C CA . PRO A 1 200 ? -20.864 28.624 31.736 1.00 35.28 200 PRO A CA 1
ATOM 1514 C C . PRO A 1 200 ? -21.576 27.396 31.144 1.00 35.28 200 PRO A C 1
ATOM 1516 O O . PRO A 1 200 ? -22.644 27.518 30.546 1.00 35.28 200 PRO A O 1
ATOM 1519 N N . CYS A 1 201 ? -20.984 26.207 31.312 1.00 31.91 201 CYS A N 1
ATOM 1520 C CA . CYS A 1 201 ? -21.633 24.929 31.002 1.00 31.91 201 CYS A CA 1
ATOM 1521 C C . CYS A 1 201 ? -22.757 24.627 32.016 1.00 31.91 201 CYS A C 1
ATOM 1523 O O . CYS A 1 201 ? -22.575 24.860 33.214 1.00 31.91 201 CYS A O 1
ATOM 1525 N N . PRO A 1 202 ? -23.901 24.064 31.585 1.00 37.50 202 PRO A N 1
ATOM 1526 C CA . PRO A 1 202 ? -25.057 23.800 32.438 1.00 37.50 202 PRO A CA 1
ATOM 1527 C C . PRO A 1 202 ? -24.914 22.462 33.185 1.00 37.50 202 PRO A C 1
ATOM 1529 O O . PRO A 1 202 ? -25.761 21.584 33.059 1.00 37.50 202 PRO A O 1
ATOM 1532 N N . ALA A 1 203 ? -23.833 22.291 33.950 1.00 42.09 203 ALA A N 1
ATOM 1533 C CA . ALA A 1 203 ? -23.624 21.111 34.799 1.00 42.09 203 ALA A CA 1
ATOM 1534 C C . ALA A 1 203 ? -23.406 21.442 36.289 1.00 42.09 203 ALA A C 1
ATOM 1536 O O . ALA A 1 203 ? -23.296 20.527 37.095 1.00 42.09 203 ALA A O 1
ATOM 1537 N N . ASP A 1 204 ? -23.430 22.723 36.677 1.00 37.28 204 ASP A N 1
ATOM 1538 C CA . ASP A 1 204 ? -23.121 23.174 38.047 1.00 37.28 204 ASP A CA 1
ATOM 1539 C C . ASP A 1 204 ? -24.341 23.735 38.809 1.00 37.28 204 ASP A C 1
ATOM 1541 O O . ASP A 1 204 ? -24.246 24.663 39.607 1.00 37.28 204 ASP A O 1
ATOM 1545 N N . ARG A 1 205 ? -25.541 23.187 38.561 1.00 40.44 205 ARG A N 1
ATOM 1546 C CA . ARG A 1 205 ? -26.781 23.570 39.274 1.00 40.44 205 ARG A CA 1
ATOM 1547 C C . ARG A 1 205 ? -27.437 22.424 40.042 1.00 40.44 205 ARG A C 1
ATOM 1549 O O . ARG A 1 205 ? -28.658 22.348 40.141 1.00 40.44 205 ARG A O 1
ATOM 1556 N N . ALA A 1 206 ? -26.623 21.535 40.600 1.00 41.28 206 ALA A N 1
ATOM 1557 C CA . ALA A 1 206 ? -27.094 20.508 41.521 1.00 41.28 206 ALA A CA 1
ATOM 1558 C C . ALA A 1 206 ? -26.043 20.192 42.592 1.00 41.28 206 ALA A C 1
ATOM 1560 O O . ALA A 1 206 ? -25.505 19.088 42.612 1.00 41.28 206 ALA A O 1
ATOM 1561 N N . ARG A 1 207 ? -25.745 21.164 43.467 1.00 42.22 207 ARG A N 1
ATOM 1562 C CA . ARG A 1 207 ? -25.307 20.965 44.864 1.00 42.22 207 ARG A CA 1
ATOM 1563 C C . ARG A 1 207 ? -25.092 22.328 45.541 1.00 42.22 207 ARG A C 1
ATOM 1565 O O . ARG A 1 207 ? -24.196 23.051 45.133 1.00 42.22 207 ARG A O 1
ATOM 1572 N N . ALA A 1 208 ? -25.893 22.555 46.588 1.00 35.53 208 ALA A N 1
ATOM 1573 C CA . ALA A 1 208 ? -25.793 23.572 47.646 1.00 35.53 208 ALA A CA 1
ATOM 1574 C C . ALA A 1 208 ? -25.928 25.050 47.238 1.00 35.53 208 ALA A C 1
ATOM 1576 O O . ALA A 1 208 ? -24.990 25.617 46.645 1.00 35.53 208 ALA A O 1
#

pLDDT: mean 76.45, std 20.2, range [28.3, 96.81]

Organism: NCBI:txid134964

Secondary structure (DSSP, 8-state):
-HHHHHHHHHHHHHHHHHHHHHH-TTTT--SEEEEEEE----EEESSTT--EEE-HHHHHHHHHHHHS-TTTEEEEE--HHHHHHHHHTTS-SEEEEE-TTHHHHHHHHHHHTTS-S--PPP--EEEE-GGG-HHHHHHHHHHHHHHHHHHHHHHHHHHHHHHHHHHS--TTPPPPP------------------------TT--S--

Foldseek 3Di:
DVVVVVVVVVVVVVVVVVVVCVVPVQVPQFAQEEEEEQQAPFDWADDVVPTDTDTLSVVLLVLLVVQDDCRRYNYHYDHPVVNVVCCVVLVHFKYWHFDHCQNVLLRCVLVVVPPDDDRDHGDIDIGGDCVNDPVSRVVSVVSCVRRVVVSCVVSVVVSVVSSVVRVPDDVPDDDDPDDDDDPDDPDDDDDDDDPDDDDDDPPPPPDD

Mean predicted aligned error: 13.82 Å

Solvent-accessible surface area (backbone atoms only — not comparable to full-atom values): 12568 Å² total; per-residue (Å²): 110,70,71,57,53,53,50,52,51,51,52,51,49,52,52,50,55,51,49,52,51,69,74,51,66,59,84,77,39,61,55,44,38,31,27,36,24,73,51,37,75,37,31,77,48,66,56,96,95,56,69,42,84,43,49,51,39,60,52,47,53,51,43,53,60,72,73,43,60,65,66,35,41,32,76,41,80,39,55,68,72,54,40,53,51,32,39,74,71,63,69,20,48,28,35,42,38,36,45,53,55,39,21,45,35,52,49,48,54,49,60,42,77,77,49,98,68,92,77,67,79,69,69,74,45,78,47,66,38,73,89,72,32,69,67,50,32,51,52,49,50,48,50,49,69,61,50,50,58,60,39,52,51,52,54,50,50,53,46,52,51,53,38,48,62,71,66,53,65,65,96,86,57,83,79,77,84,88,74,80,88,73,79,89,77,93,74,81,92,77,95,74,93,75,90,82,75,98,70,88,72,98,78,82,87,82,80,135